Protein 2BV1 (pdb70)

B-factor: mean 41.62, std 5.56, range [25.62, 80.14]

InterPro domains:
  IPR016137 RGS domain [PF00615] (85-199)
  IPR016137 RGS domain [PR01301] (82-103)
  IPR016137 RGS domain [PR01301] (104-122)
  IPR016137 RGS domain [PR01301] (132-155)
  IPR016137 RGS domain [PR01301] (174-193)
  IPR016137 RGS domain [PS50132] (85-200)
  IPR016137 RGS domain [SM00315] (85-200)
  IPR024066 RGS, subdomain 1/3 [G3DSA:1.10.196.10] (62-108)
  IPR024066 RGS, subdomain 1/3 [G3DSA:1.10.196.10] (181-201)
  IPR036305 RGS domain superfamily [SSF48097] (72-202)
  IPR044926 RGS, subdomain 2 [G3DSA:1.10.167.10] (109-180)

Nearest PDB structures (foldseek):
  2bv1-assembly2_B  TM=1.008E+00  e=2.238E-18  Homo sapiens
  6n9g-assembly2_B  TM=9.720E-01  e=4.717E-10  Bos taurus
  6n9g-assembly1_A  TM=9.691E-01  e=5.757E-10  Bos taurus
  1fqi-assembly1_A  TM=9.521E-01  e=4.958E-10  Bos taurus
  2pbi-assembly2_C  TM=9.590E-01  e=1.342E-09  Mus musculus

Structure (mmCIF, N/CA/C/O backbone):
data_2BV1
#
_entry.id   2BV1
#
_cell.length_a   40.738
_cell.length_b   43.202
_cell.length_c   58.651
_cell.angle_alpha   78.43
_cell.angle_beta   85.30
_cell.angle_gamma   69.74
#
_symmetry.space_group_name_H-M   'P 1'
#
loop_
_entity.id
_entity.type
_entity.pdbx_description
1 polymer 'REGULATOR OF G-PROTEIN SIGNALLING 1'
2 water water
#
loop_
_atom_site.group_PDB
_atom_site.id
_atom_site.type_symbol
_atom_site.label_atom_id
_atom_site.label_alt_id
_atom_site.label_comp_id
_atom_site.label_asym_id
_atom_site.label_entity_id
_atom_site.label_seq_id
_atom_site.pdbx_PDB_ins_code
_atom_site.Cartn_x
_atom_site.Cartn_y
_atom_site.Cartn_z
_atom_site.occupancy
_atom_site.B_iso_or_equiv
_atom_site.auth_seq_id
_atom_site.auth_comp_id
_atom_site.auth_asym_id
_atom_site.auth_atom_id
_atom_site.pdbx_PDB_model_num
ATOM 1 N N . LYS A 1 11 ? -17.619 33.780 -7.549 1.00 47.92 58 LYS A N 1
ATOM 2 C CA . LYS A 1 11 ? -17.938 32.442 -8.154 1.00 47.32 58 LYS A CA 1
ATOM 3 C C . LYS A 1 11 ? -17.620 31.311 -7.179 1.00 46.38 58 LYS A C 1
ATOM 4 O O . LYS A 1 11 ? -16.445 31.045 -6.884 1.00 46.26 58 LYS A O 1
ATOM 6 N N . ASP A 1 12 ? -18.671 30.668 -6.667 1.00 44.67 59 ASP A N 1
ATOM 7 C CA . ASP A 1 12 ? -18.527 29.467 -5.857 1.00 43.79 59 ASP A CA 1
ATOM 8 C C . ASP A 1 12 ? -18.125 28.304 -6.767 1.00 41.09 59 ASP A C 1
ATOM 9 O O . ASP A 1 12 ? -18.557 28.238 -7.908 1.00 41.91 59 ASP A O 1
ATOM 14 N N . VAL A 1 13 ? -17.239 27.449 -6.284 1.00 37.87 60 VAL A N 1
ATOM 15 C CA . VAL A 1 13 ? -16.781 26.295 -7.053 1.00 36.36 60 VAL A CA 1
ATOM 16 C C . VAL A 1 13 ? -17.174 24.980 -6.365 1.00 36.25 60 VAL A C 1
ATOM 17 O O . VAL A 1 13 ? -17.162 23.927 -7.000 1.00 36.90 60 VAL A O 1
ATOM 21 N N . LEU A 1 14 ? -17.481 25.040 -5.060 1.00 36.00 61 LEU A N 1
ATOM 22 C CA . LEU A 1 14 ? -17.961 23.893 -4.286 1.00 35.91 61 LEU A CA 1
ATOM 23 C C . LEU A 1 14 ? -18.767 24.414 -3.106 1.00 35.61 61 LEU A C 1
ATOM 24 O O . LEU A 1 14 ? -18.514 25.500 -2.603 1.00 37.02 61 LEU A O 1
ATOM 29 N N . SER A 1 15 ? -19.779 23.668 -2.704 1.00 36.28 62 SER A N 1
ATOM 30 C CA . SER A 1 15 ? -20.581 23.992 -1.484 1.00 36.11 62 SER A CA 1
ATOM 31 C C . SER A 1 15 ? -20.814 22.767 -0.637 1.00 36.14 62 SER A C 1
ATOM 32 O O . SER A 1 15 ? -20.789 21.621 -1.145 1.00 35.92 62 SER A O 1
ATOM 35 N N . ALA A 1 16 ? -21.089 23.011 0.646 1.00 35.92 63 ALA A N 1
ATOM 36 C CA . ALA A 1 16 ? -21.420 21.943 1.579 1.00 36.03 63 ALA A CA 1
ATOM 37 C C . ALA A 1 16 ? -22.676 21.207 1.059 1.00 35.94 63 ALA A C 1
ATOM 38 O O . ALA A 1 16 ? -22.758 19.975 1.111 1.00 35.40 63 ALA A O 1
ATOM 40 N N . ALA A 1 17 ? -23.627 21.978 0.525 1.00 35.65 64 ALA A N 1
ATOM 41 C CA . ALA A 1 17 ? -24.871 21.424 -0.028 1.00 35.94 64 ALA A CA 1
ATOM 42 C C . ALA A 1 17 ? -24.540 20.418 -1.100 1.00 36.88 64 ALA A C 1
ATOM 43 O O . ALA A 1 17 ? -25.056 19.303 -1.085 1.00 34.47 64 ALA A O 1
ATOM 45 N N . GLU A 1 18 ? -23.633 20.784 -2.015 1.00 37.28 65 GLU A N 1
ATOM 46 C CA . GLU A 1 18 ? -23.284 19.891 -3.117 1.00 37.16 65 GLU A CA 1
ATOM 47 C C . GLU A 1 18 ? -22.654 18.611 -2.629 1.00 36.90 65 GLU A C 1
ATOM 48 O O . GLU A 1 18 ? -23.012 17.533 -3.083 1.00 35.94 65 GLU A O 1
ATOM 54 N N . VAL A 1 19 ? -21.695 18.741 -1.721 1.00 36.18 66 VAL A N 1
ATOM 55 C CA . VAL A 1 19 ? -21.009 17.616 -1.155 1.00 37.00 66 VAL A CA 1
ATOM 56 C C . VAL A 1 19 ? -22.015 16.732 -0.358 1.00 37.53 66 VAL A C 1
ATOM 57 O O . VAL A 1 19 ? -21.892 15.523 -0.392 1.00 36.63 66 VAL A O 1
ATOM 61 N N . MET A 1 20 ? -22.993 17.332 0.352 1.00 38.09 67 MET A N 1
ATOM 62 C CA . MET A 1 20 ? -24.116 16.554 0.959 1.00 38.75 67 MET A CA 1
ATOM 63 C C . MET A 1 20 ? -24.888 15.713 -0.080 1.00 37.17 67 MET A C 1
ATOM 64 O O . MET A 1 20 ? -25.219 14.565 0.171 1.00 36.88 67 MET A O 1
ATOM 69 N N . GLN A 1 21 ? -25.218 16.302 -1.226 1.00 37.12 68 GLN A N 1
ATOM 70 C CA . GLN A 1 21 ? -25.904 15.618 -2.314 1.00 37.73 68 GLN A CA 1
ATOM 71 C C . GLN A 1 21 ? -25.255 14.326 -2.845 1.00 37.55 68 GLN A C 1
ATOM 72 O O . GLN A 1 21 ? -25.953 13.416 -3.320 1.00 36.21 68 GLN A O 1
ATOM 78 N N . TRP A 1 22 ? -23.935 14.257 -2.756 1.00 36.71 69 TRP A N 1
ATOM 79 C CA . TRP A 1 22 ? -23.173 13.074 -3.147 1.00 36.97 69 TRP A CA 1
ATOM 80 C C . TRP A 1 22 ? -23.550 11.841 -2.306 1.00 37.69 69 TRP A C 1
ATOM 81 O O . TRP A 1 22 ? -23.338 10.715 -2.759 1.00 35.16 69 TRP A O 1
ATOM 92 N N . SER A 1 23 ? -24.022 12.082 -1.068 1.00 37.56 70 SER A N 1
ATOM 93 C CA . SER A 1 23 ? -24.567 11.006 -0.228 1.00 38.28 70 SER A CA 1
ATOM 94 C C . SER A 1 23 ? -25.951 10.544 -0.655 1.00 38.29 70 SER A C 1
ATOM 95 O O . SER A 1 23 ? -26.432 9.530 -0.172 1.00 39.47 70 SER A O 1
ATOM 98 N N . GLN A 1 24 ? -26.603 11.232 -1.588 1.00 39.05 71 GLN A N 1
ATOM 99 C CA . GLN A 1 24 ? -27.903 10.794 -2.057 1.00 39.74 71 GLN A CA 1
ATOM 100 C C . GLN A 1 24 ? -27.846 9.509 -2.934 1.00 39.77 71 GLN A C 1
ATOM 101 O O . GLN A 1 24 ? -28.679 8.622 -2.786 1.00 38.88 71 GLN A O 1
ATOM 107 N N . SER A 1 25 ? -26.875 9.432 -3.832 1.00 38.79 72 SER A N 1
ATOM 108 C CA . SER A 1 25 ? -26.702 8.283 -4.696 1.00 38.45 72 SER A CA 1
ATOM 109 C C . SER A 1 25 ? -25.347 8.360 -5.337 1.00 39.15 72 SER A C 1
ATOM 110 O O . SER A 1 25 ? -24.786 9.457 -5.478 1.00 37.09 72 SER A O 1
ATOM 113 N N . LEU A 1 26 ? -24.809 7.197 -5.689 1.00 38.00 73 LEU A N 1
ATOM 114 C CA . LEU A 1 26 ? -23.552 7.146 -6.364 1.00 39.08 73 LEU A CA 1
ATOM 115 C C . LEU A 1 26 ? -23.671 7.989 -7.665 1.00 39.82 73 LEU A C 1
ATOM 116 O O . LEU A 1 26 ? -22.727 8.694 -8.068 1.00 37.50 73 LEU A O 1
ATOM 121 N N . GLU A 1 27 ? -24.831 7.908 -8.299 1.00 39.81 74 GLU A N 1
ATOM 122 C CA . GLU A 1 27 ? -25.079 8.647 -9.518 1.00 42.66 74 GLU A CA 1
ATOM 123 C C . GLU A 1 27 ? -24.895 10.174 -9.334 1.00 42.32 74 GLU A C 1
ATOM 124 O O . GLU A 1 27 ? -24.340 10.787 -10.213 1.00 41.26 74 GLU A O 1
ATOM 130 N N . LYS A 1 28 ? -25.339 10.771 -8.220 1.00 42.85 75 LYS A N 1
ATOM 131 C CA . LYS A 1 28 ? -25.097 12.202 -7.970 1.00 42.54 75 LYS A CA 1
ATOM 132 C C . LYS A 1 28 ? -23.620 12.461 -7.699 1.00 42.62 75 LYS A C 1
ATOM 133 O O . LYS A 1 28 ? -23.056 13.438 -8.188 1.00 42.37 75 LYS A O 1
ATOM 139 N N . LEU A 1 29 ? -22.964 11.583 -6.959 1.00 41.63 76 LEU A N 1
ATOM 140 C CA . LEU A 1 29 ? -21.535 11.759 -6.744 1.00 42.27 76 LEU A CA 1
ATOM 141 C C . LEU A 1 29 ? -20.758 11.763 -8.101 1.00 42.48 76 LEU A C 1
ATOM 142 O O . LEU A 1 29 ? -19.891 12.636 -8.352 1.00 42.56 76 LEU A O 1
ATOM 147 N N . LEU A 1 30 ? -21.063 10.787 -8.960 1.00 41.60 77 LEU A N 1
ATOM 148 C CA . LEU A 1 30 ? -20.364 10.691 -10.245 1.00 43.22 77 LEU A CA 1
ATOM 149 C C . LEU A 1 30 ? -20.740 11.759 -11.278 1.00 43.41 77 LEU A C 1
ATOM 150 O O . LEU A 1 30 ? -20.020 11.910 -12.243 1.00 43.86 77 LEU A O 1
ATOM 155 N N . ALA A 1 31 ? -21.874 12.456 -11.106 1.00 43.70 78 ALA A N 1
ATOM 156 C CA . ALA A 1 31 ? -22.267 13.512 -12.011 1.00 44.39 78 ALA A CA 1
ATOM 157 C C . ALA A 1 31 ? -21.527 14.845 -11.755 1.00 44.86 78 ALA A C 1
ATOM 158 O O . ALA A 1 31 ? -21.632 15.756 -12.540 1.00 45.39 78 ALA A O 1
ATOM 160 N N . ASN A 1 32 ? -20.824 14.929 -10.629 1.00 45.13 79 ASN A N 1
ATOM 161 C CA . ASN A 1 32 ? -19.997 16.058 -10.230 1.00 44.04 79 ASN A CA 1
ATOM 162 C C . ASN A 1 32 ? -18.503 15.712 -10.447 1.00 42.58 79 ASN A C 1
ATOM 163 O O . ASN A 1 32 ? -17.981 14.739 -9.912 1.00 40.55 79 ASN A O 1
ATOM 168 N N . GLN A 1 33 ? -17.821 16.530 -11.245 1.00 41.02 80 GLN A N 1
ATOM 169 C CA . GLN A 1 33 ? -16.427 16.245 -11.597 1.00 39.98 80 GLN A CA 1
ATOM 170 C C . GLN A 1 33 ? -15.555 16.198 -10.338 1.00 38.66 80 GLN A C 1
ATOM 171 O O . GLN A 1 33 ? -14.694 15.313 -10.166 1.00 38.32 80 GLN A O 1
ATOM 182 N N . THR A 1 34 ? -15.790 17.128 -9.423 1.00 37.48 81 THR A N 1
ATOM 183 C CA . THR A 1 34 ? -15.028 17.117 -8.182 1.00 37.41 81 THR A CA 1
ATOM 184 C C . THR A 1 34 ? -15.354 15.925 -7.290 1.00 37.06 81 THR A C 1
ATOM 185 O O . THR A 1 34 ? -14.459 15.328 -6.688 1.00 35.96 81 THR A O 1
ATOM 189 N N . GLY A 1 35 ? -16.623 15.534 -7.257 1.00 37.91 82 GLY A N 1
ATOM 190 C CA . GLY A 1 35 ? -17.023 14.288 -6.552 1.00 38.46 82 GLY A CA 1
ATOM 191 C C . GLY A 1 35 ? -16.325 13.087 -7.117 1.00 37.48 82 GLY A C 1
ATOM 192 O O . GLY A 1 35 ? -15.771 12.277 -6.383 1.00 38.73 82 GLY A O 1
ATOM 193 N N . GLN A 1 36 ? -16.269 13.010 -8.441 1.00 37.62 83 GLN A N 1
ATOM 194 C CA . GLN A 1 36 ? -15.502 11.939 -9.078 1.00 37.51 83 GLN A CA 1
ATOM 195 C C . GLN A 1 36 ? -14.052 11.921 -8.636 1.00 36.40 83 GLN A C 1
ATOM 196 O O . GLN A 1 36 ? -13.524 10.871 -8.312 1.00 37.16 83 GLN A O 1
ATOM 202 N N . ASN A 1 37 ? -13.418 13.098 -8.650 1.00 35.65 84 ASN A N 1
ATOM 203 C CA . ASN A 1 37 ? -12.046 13.254 -8.278 1.00 35.67 84 ASN A CA 1
ATOM 204 C C . ASN A 1 37 ? -11.793 12.857 -6.810 1.00 35.89 84 ASN A C 1
ATOM 205 O O . ASN A 1 37 ? -10.771 12.263 -6.501 1.00 36.34 84 ASN A O 1
ATOM 210 N N . VAL A 1 38 ? -12.665 13.280 -5.902 1.00 35.55 85 VAL A N 1
ATOM 211 C CA . VAL A 1 38 ? -12.487 12.967 -4.467 1.00 35.36 85 VAL A CA 1
ATOM 212 C C . VAL A 1 38 ? -12.773 11.452 -4.194 1.00 34.42 85 VAL A C 1
ATOM 213 O O . VAL A 1 38 ? -12.035 10.768 -3.513 1.00 34.65 85 VAL A O 1
ATOM 217 N N . PHE A 1 39 ? -13.825 10.937 -4.791 1.00 35.84 86 PHE A N 1
ATOM 218 C CA . PHE A 1 39 ? -14.115 9.487 -4.695 1.00 36.59 86 PHE A CA 1
ATOM 219 C C . PHE A 1 39 ? -12.974 8.648 -5.292 1.00 36.53 86 PHE A C 1
ATOM 220 O O . PHE A 1 39 ? -12.461 7.717 -4.659 1.00 36.18 86 PHE A O 1
ATOM 228 N N . GLY A 1 40 ? -12.552 9.037 -6.493 1.00 38.12 87 GLY A N 1
ATOM 229 C CA . GLY A 1 40 ? -11.356 8.511 -7.096 1.00 37.34 87 GLY A CA 1
ATOM 230 C C . GLY A 1 40 ? -10.158 8.436 -6.186 1.00 38.55 87 GLY A C 1
ATOM 231 O O . GLY A 1 40 ? -9.456 7.414 -6.166 1.00 36.61 87 GLY A O 1
ATOM 232 N N . SER A 1 41 ? -9.871 9.548 -5.472 1.00 38.98 88 SER A N 1
ATOM 233 C CA . SER A 1 41 ? -8.736 9.593 -4.585 1.00 39.09 88 SER A CA 1
ATOM 234 C C . SER A 1 41 ? -8.883 8.570 -3.449 1.00 37.86 88 SER A C 1
ATOM 235 O O . SER A 1 41 ? -7.937 7.901 -3.080 1.00 36.90 88 SER A O 1
ATOM 238 N N . PHE A 1 42 ? -10.076 8.475 -2.890 1.00 37.60 89 PHE A N 1
ATOM 239 C CA . PHE A 1 42 ? -10.382 7.456 -1.834 1.00 38.20 89 PHE A CA 1
ATOM 240 C C . PHE A 1 42 ? -10.221 6.005 -2.337 1.00 37.23 89 PHE A C 1
ATOM 241 O O . PHE A 1 42 ? -9.624 5.186 -1.679 1.00 37.95 89 PHE A O 1
ATOM 249 N N . LEU A 1 43 ? -10.702 5.723 -3.541 1.00 38.08 90 LEU A N 1
ATOM 250 C CA . LEU A 1 43 ? -10.534 4.396 -4.154 1.00 38.33 90 LEU A CA 1
ATOM 251 C C . LEU A 1 43 ? -9.058 4.079 -4.365 1.00 38.95 90 LEU A C 1
ATOM 252 O O . LEU A 1 43 ? -8.595 2.967 -4.064 1.00 39.02 90 LEU A O 1
ATOM 257 N N . LYS A 1 44 ? -8.292 5.077 -4.830 1.00 40.85 91 LYS A N 1
ATOM 258 C CA . LYS A 1 44 ? -6.869 4.921 -5.018 1.00 41.75 91 LYS A CA 1
ATOM 259 C C . LYS A 1 44 ? -6.202 4.608 -3.677 1.00 41.29 91 LYS A C 1
ATOM 260 O O . LYS A 1 44 ? -5.438 3.662 -3.591 1.00 42.43 91 LYS A O 1
ATOM 266 N N . SER A 1 45 ? -6.531 5.336 -2.617 1.00 41.74 92 SER A N 1
ATOM 267 C CA . SER A 1 45 ? -6.005 4.977 -1.284 1.00 42.98 92 SER A CA 1
ATOM 268 C C . SER A 1 45 ? -6.367 3.555 -0.806 1.00 43.34 92 SER A C 1
ATOM 269 O O . SER A 1 45 ? -5.679 3.017 0.066 1.00 43.31 92 SER A O 1
ATOM 272 N N . GLU A 1 46 ? -7.417 2.982 -1.406 1.00 44.22 93 GLU A N 1
ATOM 273 C CA . GLU A 1 46 ? -8.009 1.665 -1.067 1.00 45.18 93 GLU A CA 1
ATOM 274 C C . GLU A 1 46 ? -7.705 0.543 -2.057 1.00 45.77 93 GLU A C 1
ATOM 275 O O . GLU A 1 46 ? -8.317 -0.536 -1.968 1.00 46.01 93 GLU A O 1
ATOM 281 N N . PHE A 1 47 ? -6.821 0.827 -3.021 1.00 45.78 94 PHE A N 1
ATOM 282 C CA . PHE A 1 47 ? -6.485 -0.035 -4.150 1.00 45.05 94 PHE A CA 1
ATOM 283 C C . PHE A 1 47 ? -7.689 -0.594 -4.926 1.00 45.02 94 PHE A C 1
ATOM 284 O O . PHE A 1 47 ? -7.681 -1.763 -5.315 1.00 45.10 94 PHE A O 1
ATOM 292 N N . SER A 1 48 ? -8.696 0.242 -5.179 1.00 44.11 95 SER A N 1
ATOM 293 C CA . SER A 1 48 ? -9.860 -0.155 -5.961 1.00 44.57 95 SER A CA 1
ATOM 294 C C . SER A 1 48 ? -10.237 0.853 -7.035 1.00 43.30 95 SER A C 1
ATOM 295 O O . SER A 1 48 ? -11.367 0.848 -7.535 1.00 42.52 95 SER A O 1
ATOM 298 N N . GLU A 1 49 ? -9.280 1.706 -7.411 1.00 42.23 96 GLU A N 1
ATOM 299 C CA . GLU A 1 49 ? -9.548 2.771 -8.365 1.00 41.49 96 GLU A CA 1
ATOM 300 C C . GLU A 1 49 ? -9.772 2.265 -9.785 1.00 40.61 96 GLU A C 1
ATOM 301 O O . GLU A 1 49 ? -10.351 2.989 -10.560 1.00 39.50 96 GLU A O 1
ATOM 307 N N . GLU A 1 50 ? -9.380 1.019 -10.093 1.00 40.55 97 GLU A N 1
ATOM 308 C CA . GLU A 1 50 ? -9.680 0.393 -11.392 1.00 40.72 97 GLU A CA 1
ATOM 309 C C . GLU A 1 50 ? -11.166 0.442 -11.674 1.00 39.19 97 GLU A C 1
ATOM 310 O O . GLU A 1 50 ? -11.577 0.495 -12.827 1.00 38.60 97 GLU A O 1
ATOM 316 N N . ASN A 1 51 ? -11.977 0.463 -10.619 1.00 38.08 98 ASN A N 1
ATOM 317 C CA . ASN A 1 51 ? -13.435 0.473 -10.793 1.00 38.56 98 ASN A CA 1
ATOM 318 C C . ASN A 1 51 ? -13.946 1.754 -11.399 1.00 37.72 98 ASN A C 1
ATOM 319 O O . ASN A 1 51 ? -14.755 1.733 -12.335 1.00 36.65 98 ASN A O 1
ATOM 324 N N . ILE A 1 52 ? -13.521 2.894 -10.849 1.00 39.49 99 ILE A N 1
ATOM 325 C CA . ILE A 1 52 ? -14.022 4.178 -11.343 1.00 38.77 99 ILE A CA 1
ATOM 326 C C . ILE A 1 52 ? -13.354 4.527 -12.669 1.00 38.54 99 ILE A C 1
ATOM 327 O O . ILE A 1 52 ? -13.958 5.107 -13.561 1.00 38.92 99 ILE A O 1
ATOM 332 N N . GLU A 1 53 ? -12.102 4.153 -12.797 1.00 38.03 100 GLU A N 1
ATOM 333 C CA . GLU A 1 53 ? -11.382 4.374 -14.035 1.00 38.61 100 GLU A CA 1
ATOM 334 C C . GLU A 1 53 ? -11.967 3.599 -15.183 1.00 37.64 100 GLU A C 1
ATOM 335 O O . GLU A 1 53 ? -12.178 4.142 -16.269 1.00 36.07 100 GLU A O 1
ATOM 341 N N . PHE A 1 54 ? -12.311 2.331 -14.923 1.00 36.24 101 PHE A N 1
ATOM 342 C CA . PHE A 1 54 ? -13.048 1.553 -15.897 1.00 35.99 101 PHE A CA 1
ATOM 343 C C . PHE A 1 54 ? -14.351 2.193 -16.243 1.00 36.12 101 PHE A C 1
ATOM 344 O O . PHE A 1 54 ? -14.672 2.347 -17.425 1.00 35.52 101 PHE A O 1
ATOM 352 N N . TRP A 1 55 ? -15.108 2.583 -15.217 1.00 37.04 102 TRP A N 1
ATOM 353 C CA . TRP A 1 55 ? -16.407 3.206 -15.433 1.00 37.83 102 TRP A CA 1
ATOM 354 C C . TRP A 1 55 ? -16.303 4.484 -16.304 1.00 37.76 102 TRP A C 1
ATOM 355 O O . TRP A 1 55 ? -17.024 4.640 -17.261 1.00 37.66 102 TRP A O 1
ATOM 366 N N . LEU A 1 56 ? -15.378 5.382 -15.963 1.00 38.26 103 LEU A N 1
ATOM 367 C CA . LEU A 1 56 ? -15.116 6.583 -16.767 1.00 38.28 103 LEU A CA 1
ATOM 368 C C . LEU A 1 56 ? -14.623 6.264 -18.186 1.00 37.68 103 LEU A C 1
ATOM 369 O O . LEU A 1 56 ? -14.952 6.977 -19.133 1.00 38.81 103 LEU A O 1
ATOM 374 N N . ALA A 1 57 ? -13.817 5.213 -18.354 1.00 37.61 104 ALA A N 1
ATOM 375 C CA . ALA A 1 57 ? -13.391 4.803 -19.706 1.00 37.09 104 ALA A CA 1
ATOM 376 C C . ALA A 1 57 ? -14.590 4.356 -20.546 1.00 36.89 104 ALA A C 1
ATOM 377 O O . ALA A 1 57 ? -14.669 4.593 -21.759 1.00 34.33 104 ALA A O 1
ATOM 379 N N . CYS A 1 58 ? -15.545 3.684 -19.896 1.00 36.76 105 CYS A N 1
ATOM 380 C CA . CYS A 1 58 ? -16.728 3.204 -20.609 1.00 37.54 105 CYS A CA 1
ATOM 381 C C . CYS A 1 58 ? -17.583 4.371 -21.079 1.00 37.11 105 CYS A C 1
ATOM 382 O O . CYS A 1 58 ? -18.126 4.330 -22.168 1.00 36.70 105 CYS A O 1
ATOM 385 N N . GLU A 1 59 ? -17.687 5.406 -20.248 1.00 38.16 106 GLU A N 1
ATOM 386 C CA . GLU A 1 59 ? -18.437 6.627 -20.578 1.00 39.46 106 GLU A CA 1
ATOM 387 C C . GLU A 1 59 ? -17.787 7.284 -21.791 1.00 40.00 106 GLU A C 1
ATOM 388 O O . GLU A 1 59 ? -18.451 7.654 -22.741 1.00 40.46 106 GLU A O 1
ATOM 394 N N . ASP A 1 60 ? -16.468 7.318 -21.767 1.00 40.17 107 ASP A N 1
ATOM 395 C CA . ASP A 1 60 ? -15.694 7.902 -22.842 1.00 41.03 107 ASP A CA 1
ATOM 396 C C . ASP A 1 60 ? -15.732 7.030 -24.121 1.00 40.32 107 ASP A C 1
ATOM 397 O O . ASP A 1 60 ? -15.777 7.558 -25.253 1.00 38.74 107 ASP A O 1
ATOM 402 N N . TYR A 1 61 ? -15.836 5.710 -23.953 1.00 39.57 108 TYR A N 1
ATOM 403 C CA . TYR A 1 61 ? -15.999 4.808 -25.104 1.00 39.47 108 TYR A CA 1
ATOM 404 C C . TYR A 1 61 ? -17.310 5.073 -25.861 1.00 40.86 108 TYR A C 1
ATOM 405 O O . TYR A 1 61 ? -17.359 5.038 -27.106 1.00 39.95 108 TYR A O 1
ATOM 414 N N . LYS A 1 62 ? -18.355 5.374 -25.098 1.00 42.54 109 LYS A N 1
ATOM 415 C CA . LYS A 1 62 ? -19.715 5.544 -25.621 1.00 43.91 109 LYS A CA 1
ATOM 416 C C . LYS A 1 62 ? -19.901 6.789 -26.448 1.00 43.63 109 LYS A C 1
ATOM 417 O O . LYS A 1 62 ? -20.823 6.850 -27.253 1.00 45.05 109 LYS A O 1
ATOM 423 N N . LYS A 1 63 ? -19.051 7.790 -26.240 1.00 43.99 110 LYS A N 1
ATOM 424 C CA . LYS A 1 63 ? -19.074 8.994 -27.051 1.00 43.50 110 LYS A CA 1
ATOM 425 C C . LYS A 1 63 ? -17.938 8.965 -28.106 1.00 43.29 110 LYS A C 1
ATOM 426 O O . LYS A 1 63 ? -17.568 10.000 -28.629 1.00 43.35 110 LYS A O 1
ATOM 432 N N . THR A 1 64 ? -17.370 7.792 -28.400 1.00 42.56 111 THR A N 1
ATOM 433 C CA . THR A 1 64 ? -16.236 7.698 -29.336 1.00 41.53 111 THR A CA 1
ATOM 434 C C . THR A 1 64 ? -16.782 7.428 -30.730 1.00 41.10 111 THR A C 1
ATOM 435 O O . THR A 1 64 ? -17.780 6.691 -30.897 1.00 40.75 111 THR A O 1
ATOM 439 N N . GLU A 1 65 ? -16.104 8.011 -31.729 1.00 40.30 112 GLU A N 1
ATOM 440 C CA . GLU A 1 65 ? -16.513 7.903 -33.121 1.00 40.02 112 GLU A CA 1
ATOM 441 C C . GLU A 1 65 ? -16.389 6.466 -33.561 1.00 39.69 112 GLU A C 1
ATOM 442 O O . GLU A 1 65 ? -15.460 5.770 -33.169 1.00 39.90 112 GLU A O 1
ATOM 448 N N . SER A 1 66 ? -17.338 6.048 -34.385 1.00 39.60 113 SER A N 1
ATOM 449 C CA . SER A 1 66 ? -17.497 4.665 -34.819 1.00 40.07 113 SER A CA 1
ATOM 450 C C . SER A 1 66 ? -16.201 3.971 -35.297 1.00 40.22 113 SER A C 1
ATOM 451 O O . SER A 1 66 ? -15.911 2.852 -34.881 1.00 40.45 113 SER A O 1
ATOM 454 N N . ASP A 1 67 ? -15.453 4.635 -36.184 1.00 39.75 114 ASP A N 1
ATOM 455 C CA . ASP A 1 67 ? -14.145 4.154 -36.671 1.00 39.48 114 ASP A CA 1
ATOM 456 C C . ASP A 1 67 ? -13.102 3.813 -35.586 1.00 38.86 114 ASP A C 1
ATOM 457 O O . ASP A 1 67 ? -12.208 3.008 -35.837 1.00 38.66 114 ASP A O 1
ATOM 462 N N . LEU A 1 68 ? -13.172 4.440 -34.413 1.00 38.42 115 LEU A N 1
ATOM 463 C CA . LEU A 1 68 ? -12.159 4.203 -33.381 1.00 38.23 115 LEU A CA 1
ATOM 464 C C . LEU A 1 68 ? -12.621 3.275 -32.256 1.00 38.66 115 LEU A C 1
ATOM 465 O O . LEU A 1 68 ? -11.913 3.100 -31.261 1.00 37.75 115 LEU A O 1
ATOM 470 N N . LEU A 1 69 ? -13.804 2.683 -32.422 1.00 39.19 116 LEU A N 1
ATOM 471 C CA . LEU A 1 69 ? -14.328 1.760 -31.414 1.00 39.77 116 LEU A CA 1
ATOM 472 C C . LEU A 1 69 ? -13.496 0.468 -31.360 1.00 39.66 116 LEU A C 1
ATOM 473 O O . LEU A 1 69 ? -13.130 0.031 -30.273 1.00 40.35 116 LEU A O 1
ATOM 478 N N . PRO A 1 70 ? -13.146 -0.124 -32.518 1.00 39.86 117 PRO A N 1
ATOM 479 C CA . PRO A 1 70 ? -12.313 -1.328 -32.361 1.00 39.64 117 PRO A CA 1
ATOM 480 C C . PRO A 1 70 ? -11.055 -1.087 -31.492 1.00 39.70 117 PRO A C 1
ATOM 481 O O . PRO A 1 70 ? -10.803 -1.853 -30.541 1.00 38.13 117 PRO A O 1
ATOM 485 N N . CYS A 1 71 ? -10.323 -0.001 -31.772 1.00 39.06 118 CYS A N 1
ATOM 486 C CA . CYS A 1 71 ? -9.122 0.373 -30.993 1.00 39.00 118 CYS A CA 1
ATOM 487 C C . CYS A 1 71 ? -9.358 0.711 -29.521 1.00 38.75 118 CYS A C 1
ATOM 488 O O . CYS A 1 71 ? -8.616 0.250 -28.655 1.00 38.46 118 CYS A O 1
ATOM 491 N N . LYS A 1 72 ? -10.331 1.576 -29.253 1.00 39.20 119 LYS A N 1
ATOM 492 C CA . LYS A 1 72 ? -10.735 1.910 -27.886 1.00 38.99 119 LYS A CA 1
ATOM 493 C C . LYS A 1 72 ? -11.198 0.679 -27.099 1.00 38.49 119 LYS A C 1
ATOM 494 O O . LYS A 1 72 ? -10.842 0.512 -25.934 1.00 38.99 119 LYS A O 1
ATOM 499 N N . ALA A 1 73 ? -12.023 -0.153 -27.708 1.00 37.75 120 ALA A N 1
ATOM 500 C CA . ALA A 1 73 ? -12.479 -1.371 -27.035 1.00 37.24 120 ALA A CA 1
ATOM 501 C C . ALA A 1 73 ? -11.278 -2.259 -26.677 1.00 36.88 120 ALA A C 1
ATOM 502 O O . ALA A 1 73 ? -11.169 -2.737 -25.544 1.00 35.93 120 ALA A O 1
ATOM 504 N N . GLU A 1 74 ? -10.364 -2.470 -27.638 1.00 36.56 121 GLU A N 1
ATOM 505 C CA . GLU A 1 74 ? -9.150 -3.243 -27.372 1.00 36.79 121 GLU A CA 1
ATOM 506 C C . GLU A 1 74 ? -8.323 -2.640 -26.254 1.00 36.82 121 GLU A C 1
ATOM 507 O O . GLU A 1 74 ? -7.778 -3.389 -25.452 1.00 37.98 121 GLU A O 1
ATOM 509 N N . GLU A 1 75 ? -8.197 -1.310 -26.200 1.00 37.74 122 GLU A N 1
ATOM 510 C CA . GLU A 1 75 ? -7.436 -0.645 -25.129 1.00 38.79 122 GLU A CA 1
ATOM 511 C C . GLU A 1 75 ? -8.082 -0.851 -23.738 1.00 37.40 122 GLU A C 1
ATOM 512 O O . GLU A 1 75 ? -7.408 -1.076 -22.750 1.00 35.99 122 GLU A O 1
ATOM 518 N N . ILE A 1 76 ? -9.387 -0.682 -23.679 1.00 37.55 123 ILE A N 1
ATOM 519 C CA . ILE A 1 76 ? -10.110 -0.814 -22.426 1.00 37.68 123 ILE A CA 1
ATOM 520 C C . ILE A 1 76 ? -10.033 -2.265 -21.942 1.00 37.55 123 ILE A C 1
ATOM 521 O O . ILE A 1 76 ? -9.813 -2.530 -20.756 1.00 36.54 123 ILE A O 1
ATOM 526 N N . TYR A 1 77 ? -10.198 -3.188 -22.881 1.00 37.88 124 TYR A N 1
ATOM 527 C CA . TYR A 1 77 ? -10.097 -4.611 -22.592 1.00 39.04 124 TYR A CA 1
ATOM 528 C C . TYR A 1 77 ? -8.724 -5.023 -22.019 1.00 38.54 124 TYR A C 1
ATOM 529 O O . TYR A 1 77 ? -8.642 -5.693 -20.983 1.00 38.00 124 TYR A O 1
ATOM 538 N N . LYS A 1 78 ? -7.640 -4.569 -22.639 1.00 37.98 125 LYS A N 1
ATOM 539 C CA . LYS A 1 78 ? -6.311 -4.922 -22.137 1.00 37.79 125 LYS A CA 1
ATOM 540 C C . LYS A 1 78 ? -6.016 -4.245 -20.792 1.00 37.40 125 LYS A C 1
ATOM 541 O O . LYS A 1 78 ? -5.400 -4.832 -19.915 1.00 37.32 125 LYS A O 1
ATOM 543 N N . ALA A 1 79 ? -6.469 -3.013 -20.627 1.00 37.44 126 ALA A N 1
ATOM 544 C CA . ALA A 1 79 ? -6.140 -2.248 -19.442 1.00 39.02 126 ALA A CA 1
ATOM 545 C C . ALA A 1 79 ? -6.914 -2.708 -18.187 1.00 38.68 126 ALA A C 1
ATOM 546 O O . ALA A 1 79 ? -6.417 -2.565 -17.104 1.00 38.16 126 ALA A O 1
ATOM 548 N N . PHE A 1 80 ? -8.084 -3.298 -18.356 1.00 39.26 127 PHE A N 1
ATOM 549 C CA . PHE A 1 80 ? -9.046 -3.488 -17.226 1.00 40.23 127 PHE A CA 1
ATOM 550 C C . PHE A 1 80 ? -9.683 -4.882 -17.155 1.00 40.71 127 PHE A C 1
ATOM 551 O O . PHE A 1 80 ? -9.858 -5.428 -16.093 1.00 41.46 127 PHE A O 1
ATOM 559 N N . VAL A 1 81 ? -10.029 -5.440 -18.296 1.00 41.88 128 VAL A N 1
ATOM 560 C CA . VAL A 1 81 ? -10.915 -6.597 -18.357 1.00 42.82 128 VAL A CA 1
ATOM 561 C C . VAL A 1 81 ? -10.132 -7.862 -18.524 1.00 44.57 128 VAL A C 1
ATOM 562 O O . VAL A 1 81 ? -10.461 -8.887 -17.920 1.00 45.17 128 VAL A O 1
ATOM 566 N N . HIS A 1 82 ? -9.100 -7.789 -19.357 1.00 46.58 129 HIS A N 1
ATOM 567 C CA . HIS A 1 82 ? -8.312 -8.950 -19.698 1.00 48.09 129 HIS A CA 1
ATOM 568 C C . HIS A 1 82 ? -7.619 -9.476 -18.446 1.00 50.15 129 HIS A C 1
ATOM 569 O O . HIS A 1 82 ? -7.177 -8.712 -17.568 1.00 50.04 129 HIS A O 1
ATOM 576 N N . SER A 1 83 ? -7.546 -10.806 -18.409 1.00 52.49 130 SER A N 1
ATOM 577 C CA . SER A 1 83 ? -6.908 -11.598 -17.367 1.00 54.30 130 SER A CA 1
ATOM 578 C C . SER A 1 83 ? -5.547 -11.053 -16.914 1.00 54.89 130 SER A C 1
ATOM 579 O O . SER A 1 83 ? -5.186 -11.139 -15.746 1.00 55.46 130 SER A O 1
ATOM 582 N N . ASP A 1 84 ? -4.813 -10.463 -17.846 1.00 55.63 131 ASP A N 1
ATOM 583 C CA . ASP A 1 84 ? -3.470 -9.978 -17.602 1.00 55.70 131 ASP A CA 1
ATOM 584 C C . ASP A 1 84 ? -3.428 -8.464 -17.483 1.00 56.01 131 ASP A C 1
ATOM 585 O O . ASP A 1 84 ? -2.378 -7.860 -17.734 1.00 56.61 131 ASP A O 1
ATOM 587 N N . ALA A 1 85 ? -4.564 -7.850 -17.114 1.00 55.80 132 ALA A N 1
ATOM 588 C CA . ALA A 1 85 ? -4.634 -6.409 -16.849 1.00 54.88 132 ALA A CA 1
ATOM 589 C C . ALA A 1 85 ? -3.866 -6.076 -15.589 1.00 54.61 132 ALA A C 1
ATOM 590 O O . ALA A 1 85 ? -3.875 -6.841 -14.633 1.00 54.43 132 ALA A O 1
ATOM 592 N N . ALA A 1 86 ? -3.211 -4.921 -15.571 1.00 54.56 133 ALA A N 1
ATOM 593 C CA . ALA A 1 86 ? -2.651 -4.380 -14.327 1.00 54.22 133 ALA A CA 1
ATOM 594 C C . ALA A 1 86 ? -3.797 -4.077 -13.380 1.00 53.79 133 ALA A C 1
ATOM 595 O O . ALA A 1 86 ? -3.710 -4.274 -12.164 1.00 54.57 133 ALA A O 1
ATOM 597 N N . LYS A 1 87 ? -4.894 -3.641 -13.988 1.00 53.01 134 LYS A N 1
ATOM 598 C CA . LYS A 1 87 ? -6.038 -3.079 -13.302 1.00 51.45 134 LYS A CA 1
ATOM 599 C C . LYS A 1 87 ? -7.261 -4.014 -13.230 1.00 50.31 134 LYS A C 1
ATOM 600 O O . LYS A 1 87 ? -8.360 -3.513 -13.191 1.00 50.94 134 LYS A O 1
ATOM 603 N N . GLN A 1 88 ? -7.095 -5.344 -13.142 1.00 49.55 135 GLN A N 1
ATOM 604 C CA . GLN A 1 88 ? -8.208 -6.250 -13.537 1.00 48.77 135 GLN A CA 1
ATOM 605 C C . GLN A 1 88 ? -9.467 -6.094 -12.688 1.00 46.78 135 GLN A C 1
ATOM 606 O O . GLN A 1 88 ? -9.470 -6.347 -11.475 1.00 47.62 135 GLN A O 1
ATOM 612 N N . ILE A 1 89 ? -10.541 -5.702 -13.353 1.00 44.26 136 ILE A N 1
ATOM 613 C CA . ILE A 1 89 ? -11.786 -5.417 -12.687 1.00 42.11 136 ILE A CA 1
ATOM 614 C C . ILE A 1 89 ? -12.447 -6.738 -12.269 1.00 42.14 136 ILE A C 1
ATOM 615 O O . ILE A 1 89 ? -12.252 -7.785 -12.916 1.00 39.57 136 ILE A O 1
ATOM 620 N N . ASN A 1 90 ? -13.200 -6.659 -11.166 1.00 42.13 137 ASN A N 1
ATOM 621 C CA . ASN A 1 90 ? -13.838 -7.823 -10.546 1.00 42.39 137 ASN A CA 1
ATOM 622 C C . ASN A 1 90 ? -15.227 -8.061 -11.124 1.00 41.27 137 ASN A C 1
ATOM 623 O O . ASN A 1 90 ? -16.238 -7.860 -10.447 1.00 43.07 137 ASN A O 1
ATOM 628 N N . ILE A 1 91 ? -15.291 -8.452 -12.380 1.00 39.72 138 ILE A N 1
ATOM 629 C CA . ILE A 1 91 ? -16.546 -8.931 -12.965 1.00 37.71 138 ILE A CA 1
ATOM 630 C C . ILE A 1 91 ? -16.445 -10.422 -12.903 1.00 36.52 138 ILE A C 1
ATOM 631 O O . ILE A 1 91 ? -15.353 -10.957 -12.710 1.00 34.32 138 ILE A O 1
ATOM 636 N N . ASP A 1 92 ? -17.596 -11.081 -13.006 1.00 35.65 139 ASP A N 1
ATOM 637 C CA . ASP A 1 92 ? -17.651 -12.521 -12.993 1.00 35.06 139 ASP A CA 1
ATOM 638 C C . ASP A 1 92 ? -17.167 -13.041 -14.352 1.00 35.47 139 ASP A C 1
ATOM 639 O O . ASP A 1 92 ? -17.200 -12.341 -15.376 1.00 35.51 139 ASP A O 1
ATOM 644 N N . PHE A 1 93 ? -16.756 -14.291 -14.328 1.00 35.51 140 PHE A N 1
ATOM 645 C CA . PHE A 1 93 ? -16.288 -15.037 -15.471 1.00 36.65 140 PHE A CA 1
ATOM 646 C C . PHE A 1 93 ? -17.160 -14.973 -16.733 1.00 36.48 140 PHE A C 1
ATOM 647 O O . PHE A 1 93 ? -16.612 -14.840 -17.831 1.00 34.23 140 PHE A O 1
ATOM 655 N N . ARG A 1 94 ? -18.487 -15.072 -16.574 1.00 36.19 141 ARG A N 1
ATOM 656 C CA . ARG A 1 94 ? -19.404 -15.112 -17.731 1.00 36.93 141 ARG A CA 1
ATOM 657 C C . ARG A 1 94 ? -19.516 -13.741 -18.370 1.00 36.39 141 ARG A C 1
ATOM 658 O O . ARG A 1 94 ? -19.537 -13.630 -19.590 1.00 36.26 141 ARG A O 1
ATOM 666 N N . THR A 1 95 ? -19.574 -12.705 -17.557 1.00 36.72 142 THR A N 1
ATOM 667 C CA . THR A 1 95 ? -19.560 -11.338 -18.075 1.00 37.16 142 THR A CA 1
ATOM 668 C C . THR A 1 95 ? -18.238 -11.016 -18.813 1.00 37.60 142 THR A C 1
ATOM 669 O O . THR A 1 95 ? -18.239 -10.421 -19.912 1.00 35.53 142 THR A O 1
ATOM 673 N N . ARG A 1 96 ? -17.132 -11.480 -18.228 1.00 38.18 143 ARG A N 1
ATOM 674 C CA . ARG A 1 96 ? -15.815 -11.350 -18.855 1.00 39.11 143 ARG A CA 1
ATOM 675 C C . ARG A 1 96 ? -15.763 -12.043 -20.212 1.00 39.13 143 ARG A C 1
ATOM 676 O O . ARG A 1 96 ? -15.387 -11.419 -21.196 1.00 38.37 143 ARG A O 1
ATOM 684 N N . GLU A 1 97 ? -16.168 -13.322 -20.268 1.00 39.30 144 GLU A N 1
ATOM 685 C CA . GLU A 1 97 ? -16.181 -14.081 -21.511 1.00 39.71 144 GLU A CA 1
ATOM 686 C C . GLU A 1 97 ? -17.064 -13.444 -22.592 1.00 39.51 144 GLU A C 1
ATOM 687 O O . GLU A 1 97 ? -16.658 -13.370 -23.778 1.00 38.92 144 GLU A O 1
ATOM 693 N N . SER A 1 98 ? -18.264 -13.004 -22.224 1.00 38.77 145 SER A N 1
ATOM 694 C CA . SER A 1 98 ? -19.112 -12.328 -23.218 1.00 39.79 145 SER A CA 1
ATOM 695 C C . SER A 1 98 ? -18.551 -10.963 -23.679 1.00 39.64 145 SER A C 1
ATOM 696 O O . SER A 1 98 ? -18.673 -10.622 -24.861 1.00 39.34 145 SER A O 1
ATOM 699 N N . THR A 1 99 ? -17.937 -10.208 -22.768 1.00 39.23 146 THR A N 1
ATOM 700 C CA . THR A 1 99 ? -17.297 -8.935 -23.128 1.00 39.30 146 THR A CA 1
ATOM 701 C C . THR A 1 99 ? -16.148 -9.189 -24.151 1.00 39.79 146 THR A C 1
ATOM 702 O O . THR A 1 99 ? -16.041 -8.494 -25.170 1.00 38.95 146 THR A O 1
ATOM 706 N N . ALA A 1 100 ? -15.323 -10.200 -23.865 1.00 40.02 147 ALA A N 1
ATOM 707 C CA . ALA A 1 100 ? -14.221 -10.581 -24.714 1.00 40.59 147 ALA A CA 1
ATOM 708 C C . ALA A 1 100 ? -14.693 -10.877 -26.147 1.00 41.91 147 ALA A C 1
ATOM 709 O O . ALA A 1 100 ? -14.025 -10.535 -27.115 1.00 41.02 147 ALA A O 1
ATOM 711 N N . LYS A 1 101 ? -15.845 -11.529 -26.261 1.00 42.66 148 LYS A N 1
ATOM 712 C CA . LYS A 1 101 ? -16.449 -11.824 -27.537 1.00 44.15 148 LYS A CA 1
ATOM 713 C C . LYS A 1 101 ? -16.927 -10.559 -28.251 1.00 45.28 148 LYS A C 1
ATOM 714 O O . LYS A 1 101 ? -16.825 -10.474 -29.479 1.00 45.87 148 LYS A O 1
ATOM 717 N N . LYS A 1 102 ? -17.468 -9.593 -27.505 1.00 46.14 149 LYS A N 1
ATOM 718 C CA . LYS A 1 102 ? -17.917 -8.329 -28.107 1.00 47.26 149 LYS A CA 1
ATOM 719 C C . LYS A 1 102 ? -16.741 -7.488 -28.663 1.00 47.85 149 LYS A C 1
ATOM 720 O O . LYS A 1 102 ? -16.935 -6.660 -29.559 1.00 47.77 149 LYS A O 1
ATOM 726 N N . ILE A 1 103 ? -15.531 -7.733 -28.147 1.00 48.27 150 ILE A N 1
ATOM 727 C CA . ILE A 1 103 ? -14.347 -6.918 -28.434 1.00 48.36 150 ILE A CA 1
ATOM 728 C C . ILE A 1 103 ? -13.944 -7.035 -29.895 1.00 48.85 150 ILE A C 1
ATOM 729 O O . ILE A 1 103 ? -13.422 -6.089 -30.472 1.00 48.56 150 ILE A O 1
ATOM 734 N N . LYS A 1 104 ? -14.181 -8.206 -30.474 1.00 49.25 151 LYS A N 1
ATOM 735 C CA . LYS A 1 104 ? -13.734 -8.509 -31.817 1.00 49.53 151 LYS A CA 1
ATOM 736 C C . LYS A 1 104 ? -14.569 -7.801 -32.896 1.00 49.48 151 LYS A C 1
ATOM 737 O O . LYS A 1 104 ? -14.128 -7.713 -34.036 1.00 50.13 151 LYS A O 1
ATOM 743 N N . ALA A 1 105 ? -15.785 -7.358 -32.561 1.00 48.84 152 ALA A N 1
ATOM 744 C CA . ALA A 1 105 ? -16.589 -6.518 -33.467 1.00 48.14 152 ALA A CA 1
ATOM 745 C C . ALA A 1 105 ? -17.491 -5.613 -32.653 1.00 47.28 152 ALA A C 1
ATOM 746 O O . ALA A 1 105 ? -18.697 -5.819 -32.596 1.00 47.72 152 ALA A O 1
ATOM 748 N N . PRO A 1 106 ? -16.901 -4.608 -31.993 1.00 45.89 153 PRO A N 1
ATOM 749 C CA . PRO A 1 106 ? -17.594 -3.851 -30.970 1.00 44.88 153 PRO A CA 1
ATOM 750 C C . PRO A 1 106 ? -18.590 -2.790 -31.463 1.00 43.92 153 PRO A C 1
ATOM 751 O O . PRO A 1 106 ? -18.388 -2.182 -32.511 1.00 43.59 153 PRO A O 1
ATOM 755 N N . THR A 1 107 ? -19.645 -2.593 -30.678 1.00 42.45 154 THR A N 1
ATOM 756 C CA . THR A 1 107 ? -20.616 -1.536 -30.880 1.00 41.73 154 THR A CA 1
ATOM 757 C C . THR A 1 107 ? -20.547 -0.630 -29.669 1.00 41.10 154 THR A C 1
ATOM 758 O O . THR A 1 107 ? -19.865 -0.959 -28.686 1.00 40.83 154 THR A O 1
ATOM 762 N N . PRO A 1 108 ? -21.265 0.511 -29.714 1.00 40.90 155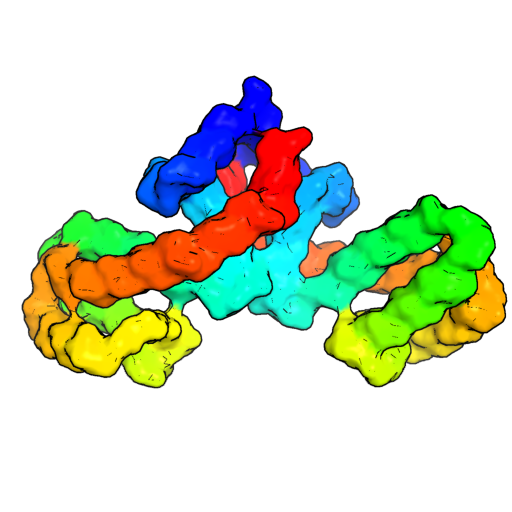 PRO A N 1
ATOM 763 C CA . PRO A 1 108 ? -21.297 1.409 -28.564 1.00 41.11 155 PRO A CA 1
ATOM 764 C C . PRO A 1 108 ? -21.788 0.794 -27.224 1.00 40.77 155 PRO A C 1
ATOM 765 O O . PRO A 1 108 ? -21.577 1.383 -26.195 1.00 39.87 155 PRO A O 1
ATOM 769 N N . THR A 1 109 ? -22.432 -0.369 -27.256 1.00 41.46 156 THR A N 1
ATOM 770 C CA . THR A 1 109 ? -22.962 -0.992 -26.041 1.00 41.82 156 THR A CA 1
ATOM 771 C C . THR A 1 109 ? -22.088 -2.141 -25.538 1.00 41.75 156 THR A C 1
ATOM 772 O O . THR A 1 109 ? -22.480 -2.879 -24.622 1.00 43.01 156 THR A O 1
ATOM 776 N N . CYS A 1 110 ? -20.922 -2.292 -26.141 1.00 40.97 157 CYS A N 1
ATOM 777 C CA . CYS A 1 110 ? -20.018 -3.388 -25.836 1.00 40.34 157 CYS A CA 1
ATOM 778 C C . CYS A 1 110 ? -19.793 -3.632 -24.308 1.00 39.31 157 CYS A C 1
ATOM 779 O O . CYS A 1 110 ? -19.814 -4.785 -23.848 1.00 38.23 157 CYS A O 1
ATOM 782 N N . PHE A 1 111 ? -19.528 -2.555 -23.564 1.00 38.37 158 PHE A N 1
ATOM 783 C CA . PHE A 1 111 ? -19.115 -2.639 -22.167 1.00 38.51 158 PHE A CA 1
ATOM 784 C C . PHE A 1 111 ? -20.245 -2.416 -21.150 1.00 38.40 158 PHE A C 1
ATOM 785 O O . PHE A 1 111 ? -19.960 -2.373 -19.934 1.00 37.44 158 PHE A O 1
ATOM 793 N N . ASP A 1 112 ? -21.483 -2.272 -21.641 1.00 38.94 159 ASP A N 1
ATOM 794 C CA . ASP A 1 112 ? -22.669 -2.012 -20.795 1.00 40.24 159 ASP A CA 1
ATOM 795 C C . ASP A 1 112 ? -22.861 -3.047 -19.677 1.00 39.66 159 ASP A C 1
ATOM 796 O O . ASP A 1 112 ? -23.195 -2.694 -18.554 1.00 40.07 159 ASP A O 1
ATOM 801 N N . GLU A 1 113 ? -22.636 -4.315 -19.977 1.00 40.36 160 GLU A N 1
ATOM 802 C CA . GLU A 1 113 ? -22.827 -5.370 -18.978 1.00 41.79 160 GLU A CA 1
ATOM 803 C C . GLU A 1 113 ? -21.753 -5.279 -17.894 1.00 39.03 160 GLU A C 1
ATOM 804 O O . GLU A 1 113 ? -22.040 -5.280 -16.691 1.00 37.36 160 GLU A O 1
ATOM 810 N N . ALA A 1 114 ? -20.501 -5.190 -18.325 1.00 38.72 161 ALA A N 1
ATOM 811 C CA . ALA A 1 114 ? -19.382 -5.080 -17.404 1.00 37.29 161 ALA A CA 1
ATOM 812 C C . ALA A 1 114 ? -19.458 -3.791 -16.603 1.00 37.59 161 ALA A C 1
ATOM 813 O O . ALA A 1 114 ? -19.159 -3.768 -15.397 1.00 38.39 161 ALA A O 1
ATOM 815 N N . GLN A 1 115 ? -19.951 -2.742 -17.234 1.00 37.74 162 GLN A N 1
ATOM 816 C CA . GLN A 1 115 ? -20.011 -1.423 -16.594 1.00 37.73 162 GLN A CA 1
ATOM 817 C C . GLN A 1 115 ? -21.065 -1.487 -15.458 1.00 37.15 162 GLN A C 1
ATOM 818 O O . GLN A 1 115 ? -20.876 -0.960 -14.383 1.00 35.52 162 GLN A O 1
ATOM 824 N N . LYS A 1 116 ? -22.184 -2.129 -15.759 1.00 38.24 163 LYS A N 1
ATOM 825 C CA . LYS A 1 116 ? -23.237 -2.294 -14.794 1.00 38.25 163 LYS A CA 1
ATOM 826 C C . LYS A 1 116 ? -22.776 -3.068 -13.574 1.00 37.63 163 LYS A C 1
ATOM 827 O O . LYS A 1 116 ? -23.035 -2.665 -12.474 1.00 38.58 163 LYS A O 1
ATOM 830 N N . VAL A 1 117 ? -22.081 -4.177 -13.765 1.00 37.62 164 VAL A N 1
ATOM 831 C CA . VAL A 1 117 ? -21.525 -4.932 -12.666 1.00 37.14 164 VAL A CA 1
ATOM 832 C C . VAL A 1 117 ? -20.645 -4.019 -11.799 1.00 36.92 164 VAL A C 1
ATOM 833 O O . VAL A 1 117 ? -20.752 -3.986 -10.547 1.00 36.06 164 VAL A O 1
ATOM 837 N N . ILE A 1 118 ? -19.731 -3.307 -12.439 1.00 37.15 165 ILE A N 1
ATOM 838 C CA . ILE A 1 118 ? -18.782 -2.474 -11.698 1.00 37.53 165 ILE A CA 1
ATOM 839 C C . ILE A 1 118 ? -19.509 -1.317 -11.008 1.00 37.22 165 ILE A C 1
ATOM 840 O O . ILE A 1 118 ? -19.184 -0.989 -9.904 1.00 38.45 165 ILE A O 1
ATOM 845 N N . TYR A 1 119 ? -20.499 -0.725 -11.638 1.00 37.87 166 TYR A N 1
ATOM 846 C CA . TYR A 1 119 ? -21.285 0.311 -10.969 1.00 37.83 166 TYR A CA 1
ATOM 847 C C . TYR A 1 119 ? -21.914 -0.215 -9.694 1.00 38.24 166 TYR A C 1
ATOM 848 O O . TYR A 1 119 ? -21.866 0.414 -8.649 1.00 37.18 166 TYR A O 1
ATOM 857 N N . THR A 1 120 ? -22.498 -1.418 -9.779 1.00 38.40 167 THR A N 1
ATOM 858 C CA . THR A 1 120 ? -23.078 -2.045 -8.595 1.00 37.50 167 THR A CA 1
ATOM 859 C C . THR A 1 120 ? -22.055 -2.321 -7.510 1.00 37.53 167 THR A C 1
ATOM 860 O O . THR A 1 120 ? -22.319 -2.090 -6.294 1.00 36.00 167 THR A O 1
ATOM 864 N N . LEU A 1 121 ? -20.890 -2.825 -7.908 1.00 37.27 168 LEU A N 1
ATOM 865 C CA . LEU A 1 121 ? -19.850 -3.100 -6.940 1.00 39.53 168 LEU A CA 1
ATOM 866 C C . LEU A 1 121 ? -19.471 -1.838 -6.139 1.00 39.28 168 LEU A C 1
ATOM 867 O O . LEU A 1 121 ? -19.237 -1.887 -4.904 1.00 39.05 168 LEU A O 1
ATOM 872 N N . MET A 1 122 ? -19.359 -0.738 -6.856 1.00 39.53 169 MET A N 1
ATOM 873 C CA . MET A 1 122 ? -19.113 0.577 -6.227 1.00 40.61 169 MET A CA 1
ATOM 874 C C . MET A 1 122 ? -20.327 0.994 -5.351 1.00 39.69 169 MET A C 1
ATOM 875 O O . MET A 1 122 ? -20.195 1.334 -4.208 1.00 40.38 169 MET A O 1
ATOM 880 N N . GLU A 1 123 ? -21.513 0.929 -5.906 1.00 41.39 170 GLU A N 1
ATOM 881 C CA . GLU A 1 123 ? -22.717 1.373 -5.187 1.00 42.43 170 GLU A CA 1
ATOM 882 C C . GLU A 1 123 ? -22.891 0.683 -3.858 1.00 41.52 170 GLU A C 1
ATOM 883 O O . GLU A 1 123 ? -23.241 1.317 -2.895 1.00 41.57 170 GLU A O 1
ATOM 889 N N . LYS A 1 124 ? -22.586 -0.605 -3.807 1.00 42.00 171 LYS A N 1
ATOM 890 C CA . LYS A 1 124 ? -22.883 -1.431 -2.675 1.00 42.31 171 LYS A CA 1
ATOM 891 C C . LYS A 1 124 ? -21.721 -1.605 -1.721 1.00 41.70 171 LYS A C 1
ATOM 892 O O . LYS A 1 124 ? -21.926 -1.894 -0.579 1.00 40.69 171 LYS A O 1
ATOM 898 N N . ASP A 1 125 ? -20.505 -1.346 -2.152 1.00 41.08 172 ASP A N 1
ATOM 899 C CA . ASP A 1 125 ? -19.349 -1.579 -1.297 1.00 41.26 172 ASP A CA 1
ATOM 900 C C . ASP A 1 125 ? -18.526 -0.300 -1.004 1.00 40.28 172 ASP A C 1
ATOM 901 O O . ASP A 1 125 ? -18.514 0.214 0.102 1.00 39.89 172 ASP A O 1
ATOM 906 N N . SER A 1 126 ? -17.846 0.236 -2.004 1.00 38.90 173 SER A N 1
ATOM 907 C CA . SER A 1 126 ? -16.875 1.293 -1.731 1.00 38.22 173 SER A CA 1
ATOM 908 C C . SER A 1 126 ? -17.542 2.684 -1.577 1.00 37.61 173 SER A C 1
ATOM 909 O O . SER A 1 126 ? -17.031 3.505 -0.831 1.00 38.79 173 SER A O 1
ATOM 912 N N . TYR A 1 127 ? -18.658 2.931 -2.266 1.00 37.16 174 TYR A N 1
ATOM 913 C CA . TYR A 1 127 ? -19.398 4.165 -2.120 1.00 37.16 174 TYR A CA 1
ATOM 914 C C . TYR A 1 127 ? -19.905 4.403 -0.662 1.00 37.49 174 TYR A C 1
ATOM 915 O O . TYR A 1 127 ? -19.627 5.476 -0.102 1.00 37.18 174 TYR A O 1
ATOM 924 N N . PRO A 1 128 ? -20.625 3.432 -0.056 1.00 38.04 175 PRO A N 1
ATOM 925 C CA . PRO A 1 128 ? -20.951 3.598 1.365 1.00 38.19 175 PRO A CA 1
ATOM 9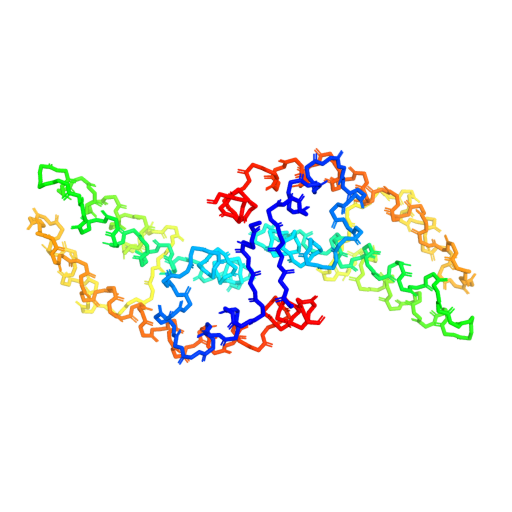26 C C . PRO A 1 128 ? -19.747 3.842 2.283 1.00 38.47 175 PRO A C 1
ATOM 927 O O . PRO A 1 128 ? -19.837 4.674 3.173 1.00 38.17 175 PRO A O 1
ATOM 931 N N . ARG A 1 129 ? -18.649 3.125 2.080 1.00 38.41 176 ARG A N 1
ATOM 932 C CA . ARG A 1 129 ? -17.446 3.299 2.891 1.00 39.65 176 ARG A CA 1
ATOM 933 C C . ARG A 1 129 ? -16.864 4.700 2.745 1.00 37.43 176 ARG A C 1
ATOM 934 O O . ARG A 1 129 ? -16.445 5.307 3.730 1.00 36.62 176 ARG A O 1
ATOM 942 N N . PHE A 1 130 ? -16.836 5.190 1.508 1.00 37.40 177 PHE A N 1
ATOM 943 C CA . PHE A 1 130 ? -16.399 6.562 1.207 1.00 36.01 177 PHE A CA 1
ATOM 944 C C . PHE A 1 130 ? -17.191 7.614 2.008 1.00 36.52 177 PHE A C 1
ATOM 945 O O . PHE A 1 130 ? -16.614 8.616 2.536 1.00 36.16 177 PHE A O 1
ATOM 953 N N . LEU A 1 131 ? -18.504 7.394 2.091 1.00 35.79 178 LEU A N 1
ATOM 954 C CA . LEU A 1 131 ? -19.353 8.342 2.777 1.00 36.44 178 LEU A CA 1
ATOM 955 C C . LEU A 1 131 ? -19.105 8.354 4.253 1.00 36.63 178 LEU A C 1
ATOM 956 O O . LEU A 1 131 ? -19.525 9.276 4.931 1.00 35.80 178 LEU A O 1
ATOM 961 N N . LYS A 1 132 ? -18.435 7.312 4.766 1.00 38.40 179 LYS A N 1
ATOM 962 C CA . LYS A 1 132 ? -17.979 7.287 6.156 1.00 37.84 179 LYS A CA 1
ATOM 963 C C . LYS A 1 132 ? -16.493 7.584 6.323 1.00 38.22 179 LYS A C 1
ATOM 964 O O . LYS A 1 132 ? -15.974 7.469 7.432 1.00 37.18 179 LYS A O 1
ATOM 968 N N . SER A 1 133 ? -15.814 7.975 5.248 1.00 37.71 180 SER A N 1
ATOM 969 C CA . SER A 1 133 ? -14.363 8.266 5.307 1.00 37.68 180 SER A CA 1
ATOM 970 C C . SER A 1 133 ? -14.056 9.654 5.820 1.00 37.39 180 SER A C 1
ATOM 971 O O . SER A 1 133 ? -14.875 10.545 5.751 1.00 36.77 180 SER A O 1
ATOM 974 N N . ASP A 1 134 ? -12.833 9.830 6.271 1.00 37.61 181 ASP A N 1
ATOM 975 C CA . ASP A 1 134 ? -12.335 11.136 6.654 1.00 39.32 181 ASP A CA 1
ATOM 976 C C . ASP A 1 134 ? -12.325 12.088 5.487 1.00 39.20 181 ASP A C 1
ATOM 977 O O . ASP A 1 134 ? -12.695 13.229 5.665 1.00 38.30 181 ASP A O 1
ATOM 982 N N . ILE A 1 135 ? -11.959 11.578 4.303 1.00 39.89 182 ILE A N 1
ATOM 983 C CA . ILE A 1 135 ? -11.902 12.356 3.092 1.00 40.83 182 ILE A CA 1
ATOM 984 C C . ILE A 1 135 ? -13.220 13.075 2.916 1.00 40.00 182 ILE A C 1
ATOM 985 O O . ILE A 1 135 ? -13.253 14.312 2.883 1.00 41.22 182 ILE A O 1
ATOM 990 N N . TYR A 1 136 ? -14.301 12.293 2.818 1.00 38.58 183 TYR A N 1
ATOM 991 C CA . TYR A 1 136 ? -15.634 12.833 2.641 1.00 37.53 183 TYR A CA 1
ATOM 992 C C . TYR A 1 136 ? -16.104 13.713 3.813 1.00 36.48 183 TYR A C 1
ATOM 993 O O . TYR A 1 136 ? -16.512 14.842 3.608 1.00 36.63 183 TYR A O 1
ATOM 1002 N N . LEU A 1 137 ? -16.029 13.189 5.034 1.00 36.92 184 LEU A N 1
ATOM 1003 C CA . LEU A 1 137 ? -16.623 13.860 6.190 1.00 37.02 184 LEU A CA 1
ATOM 1004 C C . LEU A 1 137 ? -15.874 15.145 6.564 1.00 37.21 184 LEU A C 1
ATOM 1005 O O . LEU A 1 137 ? -16.518 16.153 6.856 1.00 36.65 184 LEU A O 1
ATOM 1010 N N . ASN A 1 138 ? -14.538 15.138 6.481 1.00 36.11 185 ASN A N 1
ATOM 1011 C CA . ASN A 1 138 ? -13.741 16.392 6.612 1.00 36.69 185 ASN A CA 1
ATOM 1012 C C . ASN A 1 138 ? -14.127 17.424 5.586 1.00 36.02 185 ASN A C 1
ATOM 1013 O O . ASN A 1 138 ? -14.403 18.562 5.937 1.00 34.77 185 ASN A O 1
ATOM 1018 N N . LEU A 1 139 ? -14.166 17.033 4.311 1.00 37.24 186 LEU A N 1
ATOM 1019 C CA . LEU A 1 139 ? -14.527 17.966 3.241 1.00 37.54 186 LEU A CA 1
ATOM 1020 C C . LEU A 1 139 ? -15.872 18.614 3.549 1.00 38.57 186 LEU A C 1
ATOM 1021 O O . LEU A 1 139 ? -16.011 19.827 3.539 1.00 36.49 186 LEU A O 1
ATOM 1026 N N . LEU A 1 140 ? -16.851 17.767 3.855 1.00 40.12 187 LEU A N 1
ATOM 1027 C CA . LEU A 1 140 ? -18.216 18.202 4.146 1.00 40.97 187 LEU A CA 1
ATOM 1028 C C . LEU A 1 140 ? -18.283 19.194 5.306 1.00 40.97 187 LEU A C 1
ATOM 1029 O O . LEU A 1 140 ? -18.842 20.282 5.161 1.00 40.80 187 LEU A O 1
ATOM 1034 N N . ASN A 1 141 ? -17.688 18.824 6.436 1.00 41.85 188 ASN A N 1
ATOM 1035 C CA . ASN A 1 141 ? -17.812 19.607 7.656 1.00 43.41 188 ASN A CA 1
ATOM 1036 C C . ASN A 1 141 ? -17.026 20.908 7.620 1.00 43.16 188 ASN A C 1
ATOM 1037 O O . ASN A 1 141 ? -17.526 21.953 8.027 1.00 42.56 188 ASN A O 1
ATOM 1042 N N . ASP A 1 142 ? -15.815 20.848 7.083 1.00 42.24 189 ASP A N 1
ATOM 1043 C CA . ASP A 1 142 ? -14.939 22.023 7.036 1.00 42.15 189 ASP A CA 1
ATOM 1044 C C . ASP A 1 142 ? -15.435 23.088 6.043 1.00 41.66 189 ASP A C 1
ATOM 1045 O O . ASP A 1 142 ? -15.012 24.247 6.110 1.00 41.23 189 ASP A O 1
ATOM 1050 N N . LEU A 1 143 ? -16.324 22.704 5.125 1.00 42.06 190 LEU A N 1
ATOM 1051 C CA . LEU A 1 143 ? -17.020 23.675 4.260 1.00 42.74 190 LEU A CA 1
ATOM 1052 C C . LEU A 1 143 ? -18.077 24.496 5.024 1.00 43.21 190 LEU A C 1
ATOM 1053 O O . LEU A 1 143 ? -18.502 25.535 4.559 1.00 42.63 190 LEU A O 1
ATOM 1058 N N . GLN A 1 144 ? -18.495 23.982 6.177 1.00 44.54 191 GLN A N 1
ATOM 1059 C CA . GLN A 1 144 ? -19.494 24.606 7.045 1.00 46.06 191 GLN A CA 1
ATOM 1060 C C . GLN A 1 144 ? -18.844 25.116 8.297 1.00 45.95 191 GLN A C 1
ATOM 1061 O O . GLN A 1 144 ? -18.173 26.116 8.219 1.00 48.67 191 GLN A O 1
ATOM 1067 N N . ASP B 1 12 ? -21.551 28.511 3.221 1.00 35.37 59 ASP B N 1
ATOM 1068 C CA . ASP B 1 12 ? -20.876 27.193 3.364 1.00 36.09 59 ASP B CA 1
ATOM 1069 C C . ASP B 1 12 ? -20.312 26.827 1.985 1.00 36.23 59 ASP B C 1
ATOM 1070 O O . ASP B 1 12 ? -20.746 25.838 1.370 1.00 35.69 59 ASP B O 1
ATOM 1075 N N . VAL B 1 13 ? -19.364 27.637 1.496 1.00 35.71 60 VAL B N 1
ATOM 1076 C CA . VAL B 1 13 ? -18.895 27.558 0.095 1.00 36.36 60 VAL B CA 1
ATOM 1077 C C . VAL B 1 13 ? -17.399 27.797 -0.056 1.00 36.86 60 VAL B C 1
ATOM 1078 O O . VAL B 1 13 ? -16.761 28.408 0.786 1.00 38.17 60 VAL B O 1
ATOM 1082 N N . LEU B 1 14 ? -16.869 27.303 -1.163 1.00 35.84 61 LEU B N 1
ATOM 1083 C CA . LEU B 1 14 ? -15.524 27.564 -1.574 1.00 35.77 61 LEU B CA 1
ATOM 1084 C C . LEU B 1 14 ? -15.607 28.410 -2.842 1.00 35.94 61 LEU B C 1
ATOM 1085 O O . LEU B 1 14 ? -16.309 28.031 -3.784 1.00 35.11 61 LEU B O 1
ATOM 1090 N N . SER B 1 15 ? -14.918 29.571 -2.832 1.00 35.83 62 SER B N 1
ATOM 1091 C CA . SER B 1 15 ? -14.808 30.448 -3.989 1.00 35.14 62 SER B CA 1
ATOM 1092 C C . SER B 1 15 ? -13.609 30.099 -4.902 1.00 35.15 62 SER B C 1
ATOM 1093 O O . SER B 1 15 ? -12.584 29.542 -4.481 1.00 31.84 62 SER B O 1
ATOM 1096 N N . ALA B 1 16 ? -13.763 30.454 -6.183 1.00 35.55 63 ALA B N 1
ATOM 1097 C CA . ALA B 1 16 ? -12.704 30.269 -7.142 1.00 35.77 63 ALA B CA 1
ATOM 1098 C C . ALA B 1 16 ? -11.473 31.060 -6.682 1.00 34.33 63 ALA B C 1
ATOM 1099 O O . ALA B 1 16 ? -10.379 30.568 -6.737 1.00 32.32 63 ALA B O 1
ATOM 1101 N N . ALA B 1 17 ? -11.673 32.235 -6.101 1.00 35.75 64 ALA B N 1
ATOM 1102 C CA . ALA B 1 17 ? -10.530 33.086 -5.710 1.00 35.93 64 ALA B CA 1
ATOM 1103 C C . ALA B 1 17 ? -9.728 32.398 -4.592 1.00 36.86 64 ALA B C 1
ATOM 1104 O O . ALA B 1 17 ? -8.484 32.396 -4.591 1.00 33.55 64 ALA B O 1
ATOM 1106 N N . GLU B 1 18 ? -10.422 31.711 -3.682 1.00 38.05 65 GLU B N 1
ATOM 1107 C CA . GLU B 1 18 ? -9.698 31.009 -2.602 1.00 38.47 65 GLU B CA 1
ATOM 1108 C C . GLU B 1 18 ? -8.815 29.883 -3.153 1.00 38.13 65 GLU B C 1
ATOM 1109 O O . GLU B 1 18 ? -7.625 29.775 -2.799 1.00 38.64 65 GLU B O 1
ATOM 1115 N N . VAL B 1 19 ? -9.406 29.044 -3.996 1.00 37.84 66 VAL B N 1
ATOM 1116 C CA . VAL B 1 19 ? -8.683 27.989 -4.695 1.00 38.56 66 VAL B CA 1
ATOM 1117 C C . VAL B 1 19 ? -7.509 28.579 -5.483 1.00 38.59 66 VAL B C 1
ATOM 1118 O O . VAL B 1 19 ? -6.443 28.040 -5.400 1.00 37.54 66 VAL B O 1
ATOM 1122 N N . MET B 1 20 ? -7.723 29.674 -6.230 1.00 39.45 67 MET B N 1
ATOM 1123 C CA . MET B 1 20 ? -6.592 30.387 -6.883 1.00 41.15 67 MET B CA 1
ATOM 1124 C C . MET B 1 20 ? -5.459 30.700 -5.902 1.00 41.35 67 MET B C 1
ATOM 1125 O O . MET B 1 20 ? -4.312 30.460 -6.237 1.00 42.74 67 MET B O 1
ATOM 1130 N N . GLN B 1 21 ? -5.763 31.215 -4.700 1.00 41.09 68 GLN B N 1
ATOM 1131 C CA . GLN B 1 21 ? -4.723 31.537 -3.687 1.00 41.09 68 GLN B CA 1
ATOM 1132 C C . GLN B 1 21 ? -3.819 30.394 -3.218 1.00 41.21 68 GLN B C 1
ATOM 1133 O O . GLN B 1 21 ? -2.695 30.613 -2.762 1.00 40.07 68 GLN B O 1
ATOM 1139 N N . TRP B 1 22 ? -4.316 29.163 -3.327 1.00 40.83 69 TRP B N 1
ATOM 1140 C CA . TRP B 1 22 ? -3.549 27.983 -2.959 1.00 40.31 69 TRP B CA 1
ATOM 1141 C C . TRP B 1 22 ? -2.314 27.816 -3.823 1.00 40.30 69 TRP B C 1
ATOM 1142 O O . TRP B 1 22 ? -1.350 27.190 -3.377 1.00 41.65 69 TRP B O 1
ATOM 1153 N N . SER B 1 23 ? -2.379 28.335 -5.059 1.00 41.01 70 SER B N 1
ATOM 1154 C CA . SER B 1 23 ? -1.290 28.392 -6.032 1.00 42.07 70 SER B CA 1
ATOM 1155 C C . SER B 1 23 ? -0.120 29.292 -5.611 1.00 42.27 70 SER B C 1
ATOM 1156 O O . SER B 1 23 ? 0.962 29.184 -6.192 1.00 42.74 70 SER B O 1
ATOM 1159 N N . GLN B 1 24 ? -0.325 30.149 -4.611 1.00 41.86 71 GLN B N 1
ATOM 1160 C CA . GLN B 1 24 ? 0.640 31.198 -4.261 1.00 42.05 71 GLN B CA 1
ATOM 1161 C C . GLN B 1 24 ? 1.724 30.733 -3.328 1.00 41.73 71 GLN B C 1
ATOM 1162 O O . GLN B 1 24 ? 2.836 31.180 -3.415 1.00 40.66 71 GLN B O 1
ATOM 1168 N N . SER B 1 25 ? 1.366 29.871 -2.384 1.00 41.07 72 SER B N 1
ATOM 1169 C CA . SER B 1 25 ? 2.338 29.171 -1.564 1.00 40.19 72 SER B CA 1
ATOM 1170 C C . SER B 1 25 ? 1.630 27.993 -0.905 1.00 39.89 72 SER B C 1
ATOM 1171 O O . SER B 1 25 ? 0.395 28.012 -0.752 1.00 38.72 72 SER B O 1
ATOM 1174 N N . LEU B 1 26 ? 2.422 26.990 -0.534 1.00 39.71 73 LEU B N 1
ATOM 1175 C CA . LEU B 1 26 ? 1.960 25.877 0.302 1.00 39.68 73 LEU B CA 1
ATOM 1176 C C . LEU B 1 26 ? 1.422 26.438 1.626 1.00 40.05 73 LEU B C 1
ATOM 1177 O O . LEU B 1 26 ? 0.418 25.976 2.162 1.00 37.99 73 LEU B O 1
ATOM 1182 N N . GLU B 1 27 ? 2.097 27.445 2.163 1.00 40.99 74 GLU B N 1
ATOM 1183 C CA . GLU B 1 27 ? 1.591 28.115 3.328 1.00 42.96 74 GLU B CA 1
ATOM 1184 C C . GLU B 1 27 ? 0.123 28.594 3.151 1.00 42.80 74 GLU B C 1
ATOM 1185 O O . GLU B 1 27 ? -0.657 28.467 4.073 1.00 42.32 74 GLU B O 1
ATOM 1191 N N . LYS B 1 28 ? -0.229 29.180 1.997 1.00 42.61 75 LYS B N 1
ATOM 1192 C CA . LYS B 1 28 ? -1.614 29.630 1.788 1.00 42.79 75 LYS B CA 1
ATOM 1193 C C . LYS B 1 28 ? -2.614 28.454 1.608 1.00 42.54 75 LYS B C 1
ATOM 1194 O O . LYS B 1 28 ? -3.751 28.542 2.092 1.00 41.52 75 LYS B O 1
ATOM 1198 N N . LEU B 1 29 ? -2.191 27.373 0.942 1.00 41.08 76 LEU B N 1
ATOM 1199 C CA . LEU B 1 29 ? -3.017 26.171 0.844 1.00 41.85 76 LEU B CA 1
ATOM 1200 C C . LEU B 1 29 ? -3.335 25.632 2.241 1.00 42.02 76 LEU B C 1
ATOM 1201 O O . LEU B 1 29 ? -4.468 25.278 2.521 1.00 42.73 76 LEU B O 1
ATOM 1206 N N . LEU B 1 30 ? -2.329 25.528 3.107 1.00 42.56 77 LEU B N 1
ATOM 1207 C CA . LEU B 1 30 ? -2.545 24.904 4.406 1.00 43.54 77 LEU B CA 1
ATOM 1208 C C . LEU B 1 30 ? -3.231 25.829 5.392 1.00 44.27 77 LEU B C 1
ATOM 1209 O O . LEU B 1 30 ? -3.736 25.352 6.421 1.00 44.99 77 LEU B O 1
ATOM 1214 N N . ALA B 1 31 ? -3.270 27.134 5.079 1.00 44.47 78 ALA B N 1
ATOM 1215 C CA . ALA B 1 31 ? -4.030 28.106 5.876 1.00 44.99 78 ALA B CA 1
ATOM 1216 C C . ALA B 1 31 ? -5.548 28.000 5.670 1.00 45.77 78 ALA B C 1
ATOM 1217 O O . ALA B 1 31 ? -6.286 28.627 6.423 1.00 46.94 78 ALA B O 1
ATOM 1219 N N . ASN B 1 32 ? -6.004 27.241 4.653 1.00 44.52 79 ASN B N 1
ATOM 1220 C CA . ASN B 1 32 ? -7.423 27.040 4.384 1.00 43.36 79 ASN B CA 1
ATOM 1221 C C . ASN B 1 32 ? -7.767 25.536 4.695 1.00 42.48 79 ASN B C 1
ATOM 1222 O O . ASN B 1 32 ? -7.125 24.617 4.225 1.00 40.12 79 ASN B O 1
ATOM 1227 N N . GLN B 1 33 ? -8.736 25.330 5.572 1.00 41.43 80 GLN B N 1
ATOM 1228 C CA . GLN B 1 33 ? -9.171 23.996 5.977 1.00 41.80 80 GLN B CA 1
ATOM 1229 C C . GLN B 1 33 ? -9.610 23.130 4.790 1.00 39.05 80 GLN B C 1
ATOM 1230 O O . GLN B 1 33 ? -9.288 21.933 4.723 1.00 38.01 80 GLN B O 1
ATOM 1236 N N . THR B 1 34 ? -10.365 23.719 3.867 1.00 37.41 81 THR B N 1
ATOM 1237 C CA . THR B 1 34 ? -10.761 23.032 2.651 1.00 37.08 81 THR B CA 1
ATOM 1238 C C . THR B 1 34 ? -9.562 22.715 1.743 1.00 37.12 81 THR B C 1
ATOM 1239 O O . THR B 1 34 ? -9.485 21.641 1.147 1.00 36.74 81 THR B O 1
ATOM 1243 N N . GLY B 1 35 ? -8.620 23.663 1.642 1.00 37.31 82 GLY B N 1
ATOM 1244 C CA . GLY B 1 35 ? -7.345 23.429 1.007 1.00 37.06 82 GLY B CA 1
ATOM 1245 C C . GLY B 1 35 ? -6.619 22.235 1.583 1.00 37.81 82 GLY B C 1
ATOM 1246 O O . GLY B 1 35 ? -6.146 21.375 0.834 1.00 37.59 82 GLY B O 1
ATOM 1247 N N . GLN B 1 36 ? -6.565 22.153 2.914 1.00 38.00 83 GLN B N 1
ATOM 1248 C CA . GLN B 1 36 ? -5.995 21.002 3.569 1.00 38.19 83 GLN B CA 1
ATOM 1249 C C . GLN B 1 36 ? -6.664 19.707 3.138 1.00 37.57 83 GLN B C 1
ATOM 1250 O O . GLN B 1 36 ? -5.994 18.719 2.900 1.00 37.76 83 GLN B O 1
ATOM 1256 N N . ASN B 1 37 ? -7.989 19.712 3.085 1.00 36.69 84 ASN B N 1
ATOM 1257 C CA . ASN B 1 37 ? -8.772 18.537 2.737 1.00 36.46 84 ASN B CA 1
ATOM 1258 C C . ASN B 1 37 ? -8.572 18.106 1.298 1.00 36.87 84 ASN B C 1
ATOM 1259 O O . ASN B 1 37 ? -8.320 16.940 1.037 1.00 36.46 84 ASN B O 1
ATOM 1264 N N . VAL B 1 38 ? -8.618 19.063 0.361 1.00 36.51 85 VAL B N 1
ATOM 1265 C CA . VAL B 1 38 ? -8.412 18.774 -1.044 1.00 35.77 85 VAL B CA 1
ATOM 1266 C C . VAL B 1 38 ? -6.955 18.292 -1.353 1.00 36.05 85 VAL B C 1
ATOM 1267 O O . VAL B 1 38 ? -6.755 17.298 -2.019 1.00 36.16 85 VAL B O 1
ATOM 1271 N N . PHE B 1 39 ? -5.958 18.981 -0.816 1.00 36.37 86 PHE B N 1
ATOM 1272 C CA . PHE B 1 39 ? -4.586 18.522 -0.928 1.00 36.95 86 PHE B CA 1
ATOM 1273 C C . PHE B 1 39 ? -4.386 17.193 -0.222 1.00 36.55 86 PHE B C 1
ATOM 1274 O O . PHE B 1 39 ? -3.708 16.339 -0.749 1.00 36.01 86 PHE B O 1
ATOM 1282 N N . GLY B 1 40 ? -4.928 17.040 0.984 1.00 36.90 87 GLY B N 1
ATOM 1283 C CA . GLY B 1 40 ? -4.979 15.720 1.639 1.00 37.82 87 GLY B CA 1
ATOM 1284 C C . GLY B 1 40 ? -5.505 14.586 0.787 1.00 38.00 87 GLY B C 1
ATOM 1285 O O . GLY B 1 40 ? -4.973 13.461 0.791 1.00 36.99 87 GLY B O 1
ATOM 1286 N N . SER B 1 41 ? -6.580 14.854 0.046 1.00 38.79 88 SER B N 1
ATOM 1287 C CA . SER B 1 41 ? -7.143 13.864 -0.839 1.00 39.03 88 SER B CA 1
ATOM 1288 C C . SER B 1 41 ? -6.179 13.493 -1.957 1.00 37.78 88 SER B C 1
ATOM 1289 O O . SER B 1 41 ? -6.017 12.313 -2.293 1.00 36.03 88 SER B O 1
ATOM 1292 N N . PHE B 1 42 ? -5.525 14.505 -2.511 1.00 37.24 89 PHE B N 1
ATOM 1293 C CA . PHE B 1 42 ? -4.480 14.316 -3.511 1.00 37.59 89 PHE B CA 1
ATOM 1294 C C . PHE B 1 42 ? -3.334 13.470 -2.948 1.00 37.49 89 PHE B C 1
ATOM 1295 O O . PHE B 1 42 ? -2.882 12.551 -3.602 1.00 36.65 89 PHE B O 1
ATOM 1303 N N . LEU B 1 43 ? -2.897 13.780 -1.730 1.00 38.02 90 LEU B N 1
ATOM 1304 C CA . LEU B 1 43 ? -1.787 13.029 -1.120 1.00 39.00 90 LEU B CA 1
ATOM 1305 C C . LEU B 1 43 ? -2.185 11.562 -0.854 1.00 38.79 90 LEU B C 1
ATOM 1306 O O . LEU B 1 43 ? -1.402 10.621 -1.116 1.00 38.07 90 LEU B O 1
ATOM 1311 N N . LYS B 1 44 ? -3.404 11.380 -0.355 1.00 40.00 91 LYS B N 1
ATOM 1312 C CA . LYS B 1 44 ? -4.021 10.026 -0.254 1.00 41.44 91 LYS B CA 1
ATOM 1313 C C . LYS B 1 44 ? -3.954 9.258 -1.588 1.00 41.29 91 LYS B C 1
ATOM 1314 O O . LYS B 1 44 ? -3.500 8.113 -1.627 1.00 40.47 91 LYS B O 1
ATOM 1320 N N . SER B 1 45 ? -4.343 9.890 -2.683 1.00 41.72 92 SER B N 1
ATOM 1321 C CA . SER B 1 45 ? -4.288 9.232 -3.946 1.00 43.29 92 SER B CA 1
ATOM 1322 C C . SER B 1 45 ? -2.855 8.798 -4.375 1.00 44.04 92 SER B C 1
ATOM 1323 O O . SER B 1 45 ? -2.728 7.941 -5.240 1.00 44.86 92 SER B O 1
ATOM 1326 N N . GLU B 1 46 ? -1.818 9.408 -3.779 1.00 44.74 93 GLU B N 1
ATOM 1327 C CA . GLU B 1 46 ? -0.419 9.054 -4.009 1.00 45.15 93 GLU B CA 1
ATOM 1328 C C . GLU B 1 46 ? 0.258 8.340 -2.863 1.00 44.80 93 GLU B C 1
ATOM 1329 O O . GLU B 1 46 ? 1.470 8.351 -2.829 1.00 44.93 93 GLU B O 1
ATOM 1335 N N . PHE B 1 47 ? -0.480 7.853 -1.869 1.00 44.56 94 PHE B N 1
ATOM 1336 C CA . PHE B 1 47 ? 0.110 7.266 -0.677 1.00 43.95 94 PHE B CA 1
ATOM 1337 C C . PHE B 1 47 ? 1.191 8.111 -0.008 1.00 43.18 94 PHE B C 1
ATOM 1338 O O . PHE B 1 47 ? 2.249 7.600 0.309 1.00 42.74 94 PHE B O 1
ATOM 1346 N N . SER B 1 48 ? 0.934 9.406 0.165 1.00 42.57 95 SER B N 1
ATOM 1347 C CA . SER B 1 48 ? 1.867 10.306 0.838 1.00 43.05 95 SER B CA 1
ATOM 1348 C C . SER B 1 48 ? 1.155 11.223 1.839 1.00 42.11 95 SER B C 1
ATOM 1349 O O . SER B 1 48 ? 1.687 12.254 2.268 1.00 40.93 95 SER B O 1
ATOM 1352 N N . GLU B 1 49 ? -0.044 10.821 2.248 1.00 41.09 96 GLU B N 1
ATOM 1353 C CA . GLU B 1 49 ? -0.837 11.653 3.146 1.00 42.24 96 GLU B CA 1
ATOM 1354 C C . GLU B 1 49 ? -0.283 11.697 4.578 1.00 41.18 96 GLU B C 1
ATOM 1355 O O . GLU B 1 49 ? -0.569 12.625 5.309 1.00 40.78 96 GLU B O 1
ATOM 1361 N N . GLU B 1 50 ? 0.544 10.728 4.945 1.00 40.94 97 GLU B N 1
ATOM 1362 C CA . GLU B 1 50 ? 1.294 10.781 6.198 1.00 41.73 97 GLU B CA 1
ATOM 1363 C C . GLU B 1 50 ? 2.053 12.088 6.401 1.00 41.22 97 GLU B C 1
ATOM 1364 O O . GLU B 1 50 ? 2.212 12.528 7.534 1.00 40.30 97 GLU B O 1
ATOM 1370 N N . ASN B 1 51 ? 2.470 12.740 5.305 1.00 40.37 98 ASN B N 1
ATOM 1371 C CA . ASN B 1 51 ? 3.144 14.024 5.415 1.00 39.34 98 ASN B CA 1
ATOM 1372 C C . ASN B 1 51 ? 2.229 15.123 5.933 1.00 38.95 98 ASN B C 1
ATOM 1373 O O . ASN B 1 51 ? 2.625 15.882 6.804 1.00 38.04 98 ASN B O 1
ATOM 1378 N N . ILE B 1 52 ? 1.036 15.249 5.366 1.00 38.60 99 ILE B N 1
ATOM 1379 C CA . ILE B 1 52 ? 0.111 16.249 5.825 1.00 39.11 99 ILE B CA 1
ATOM 1380 C C . ILE B 1 52 ? -0.492 15.861 7.207 1.00 38.17 99 ILE B C 1
ATOM 1381 O O . ILE B 1 52 ? -0.734 16.711 8.035 1.00 36.43 99 ILE B O 1
ATOM 1386 N N . GLU B 1 53 ? -0.745 14.570 7.415 1.00 38.56 100 GLU B N 1
ATOM 1387 C CA . GLU B 1 53 ? -1.201 14.094 8.713 1.00 39.30 100 GLU B CA 1
ATOM 1388 C C . GLU B 1 53 ? -0.193 14.390 9.804 1.00 37.69 100 GLU B C 1
ATOM 1389 O O . GLU B 1 53 ? -0.552 14.903 10.860 1.00 37.56 100 GLU B O 1
ATOM 1395 N N . PHE B 1 54 ? 1.085 14.108 9.545 1.00 37.58 101 PHE B N 1
ATOM 1396 C CA . PHE B 1 54 ? 2.156 14.483 10.468 1.00 36.77 101 PHE B CA 1
ATOM 1397 C C . PHE B 1 54 ? 2.258 15.986 10.723 1.00 36.54 101 PHE B C 1
ATOM 1398 O O . PHE B 1 54 ? 2.443 16.409 11.848 1.00 35.76 101 PHE B O 1
ATOM 1406 N N . TRP B 1 55 ? 2.233 16.779 9.658 1.00 37.30 102 TRP B N 1
ATOM 1407 C CA . TRP B 1 55 ? 2.316 18.250 9.768 1.00 37.82 102 TRP B CA 1
ATOM 1408 C C . TRP B 1 55 ? 1.179 18.794 10.653 1.00 38.19 102 TRP B C 1
ATOM 1409 O O . TRP B 1 55 ? 1.392 19.588 11.565 1.00 36.63 102 TRP B O 1
ATOM 1420 N N . LEU B 1 56 ? -0.030 18.342 10.357 1.00 37.90 103 LEU B N 1
ATOM 1421 C CA . LEU B 1 56 ? -1.217 18.782 11.090 1.00 38.30 103 LEU B CA 1
ATOM 1422 C C . LEU B 1 56 ? -1.180 18.335 12.559 1.00 38.00 103 LEU B C 1
ATOM 1423 O O . LEU B 1 56 ? -1.622 19.063 13.404 1.00 39.50 103 LEU B O 1
ATOM 1428 N N . ALA B 1 57 ? -0.609 17.160 12.842 1.00 38.37 104 ALA B N 1
ATOM 1429 C CA . ALA B 1 57 ? -0.390 16.663 14.231 1.00 37.77 104 ALA B CA 1
ATOM 1430 C C . ALA B 1 57 ? 0.574 17.529 15.001 1.00 36.89 104 ALA B C 1
ATOM 1431 O O . ALA B 1 57 ? 0.424 17.735 16.210 1.00 34.31 104 ALA B O 1
ATOM 1433 N N . CYS B 1 58 ? 1.632 17.967 14.319 1.00 36.96 105 CYS B N 1
ATOM 1434 C CA . CYS B 1 58 ? 2.608 18.871 14.919 1.00 38.01 105 CYS B CA 1
ATOM 1435 C C . CYS B 1 58 ? 1.974 20.208 15.236 1.00 38.14 105 CYS B C 1
ATOM 1436 O O . CYS B 1 58 ? 2.250 20.774 16.291 1.00 38.82 105 CYS B O 1
ATOM 1439 N N . GLU B 1 59 ? 1.159 20.728 14.325 1.00 38.68 106 GLU B N 1
ATOM 1440 C CA . GLU B 1 59 ? 0.428 21.968 14.588 1.00 38.75 106 GLU B CA 1
ATOM 1441 C C . GLU B 1 59 ? -0.453 21.834 15.859 1.00 39.34 106 GLU B C 1
ATOM 1442 O O . GLU B 1 59 ? -0.417 22.691 16.750 1.00 38.80 106 GLU B O 1
ATOM 1448 N N . ASP B 1 60 ? -1.213 20.748 15.951 1.00 39.38 107 ASP B N 1
ATOM 1449 C CA . ASP B 1 60 ? -1.971 20.451 17.188 1.00 39.46 107 ASP B CA 1
ATOM 1450 C C . ASP B 1 60 ? -1.103 20.237 18.424 1.00 38.64 107 ASP B C 1
ATOM 1451 O O . ASP B 1 60 ? -1.432 20.714 19.513 1.00 37.29 107 ASP B O 1
ATOM 1456 N N . TYR B 1 61 ? -0.033 19.463 18.271 1.00 38.26 108 TYR B N 1
ATOM 1457 C CA . TYR B 1 61 ? 0.886 19.163 19.365 1.00 37.99 108 TYR B CA 1
ATOM 1458 C C . TYR B 1 61 ? 1.394 20.435 20.040 1.00 39.61 108 TYR B C 1
ATOM 1459 O O . TYR B 1 61 ? 1.433 20.534 21.278 1.00 38.07 108 TYR B O 1
ATOM 1468 N N . LYS B 1 62 ? 1.735 21.404 19.193 1.00 40.52 109 LYS B N 1
ATOM 1469 C CA . LYS B 1 62 ? 2.254 22.706 19.599 1.00 42.81 109 LYS B CA 1
ATOM 1470 C C . LYS B 1 62 ? 1.381 23.487 20.560 1.00 41.90 109 LYS B C 1
ATOM 1471 O O . LYS B 1 62 ? 1.901 24.174 21.441 1.00 42.32 109 LYS B O 1
ATOM 1477 N N . LYS B 1 63 ? 0.073 23.422 20.341 1.00 42.28 110 LYS B N 1
ATOM 1478 C CA . LYS B 1 63 ? -0.923 24.136 21.156 1.00 42.56 110 LYS B CA 1
ATOM 1479 C C . LYS B 1 63 ? -1.488 23.279 22.322 1.00 41.65 110 LYS B C 1
ATOM 1480 O O . LYS B 1 63 ? -2.441 23.684 22.959 1.00 42.01 110 LYS B O 1
ATOM 1486 N N . THR B 1 64 ? -0.917 22.096 22.572 1.00 41.34 111 THR B N 1
ATOM 1487 C CA . THR B 1 64 ? -1.426 21.140 23.574 1.00 40.72 111 THR B CA 1
ATOM 1488 C C . THR B 1 64 ? -0.902 21.412 24.990 1.00 40.09 111 THR B C 1
ATOM 1489 O O . THR B 1 64 ? 0.295 21.684 25.179 1.00 39.64 111 THR B O 1
ATOM 1493 N N . GLU B 1 65 ? -1.813 21.300 25.968 1.00 39.03 112 GLU B N 1
ATOM 1494 C CA . GLU B 1 65 ? -1.509 21.348 27.407 1.00 39.02 112 GLU B CA 1
ATOM 1495 C C . GLU B 1 65 ? -0.237 20.621 27.725 1.00 38.36 112 GLU B C 1
ATOM 1496 O O . GLU B 1 65 ? -0.051 19.507 27.249 1.00 37.50 112 GLU B O 1
ATOM 1502 N N . SER B 1 66 ? 0.612 21.217 28.562 1.00 38.28 113 SER B N 1
ATOM 1503 C CA . SER B 1 66 ? 1.936 20.641 28.821 1.00 39.16 113 SER B CA 1
ATOM 1504 C C . SER B 1 66 ? 1.900 19.267 29.500 1.00 39.00 113 SER B C 1
ATOM 1505 O O . SER B 1 66 ? 2.789 18.445 29.264 1.00 39.43 113 SER B O 1
ATOM 1508 N N . ASP B 1 67 ? 0.871 19.011 30.306 1.00 38.51 114 ASP B N 1
ATOM 1509 C CA . ASP B 1 67 ? 0.684 17.697 30.922 1.00 38.82 114 ASP B CA 1
ATOM 1510 C C . ASP B 1 67 ? 0.552 16.585 29.889 1.00 38.28 114 ASP B C 1
ATOM 1511 O O . ASP B 1 67 ? 0.984 15.474 30.129 1.00 38.22 114 ASP B O 1
ATOM 1516 N N . LEU B 1 68 ? -0.040 16.889 28.738 1.00 38.14 115 LEU B N 1
ATOM 1517 C CA . LEU B 1 68 ? -0.292 15.883 27.708 1.00 37.91 115 LEU B CA 1
ATOM 1518 C C . LEU B 1 68 ? 0.777 15.797 26.613 1.00 38.01 115 LEU B C 1
ATOM 1519 O O . LEU B 1 68 ? 0.664 14.957 25.737 1.00 37.48 115 LEU B O 1
ATOM 1524 N N . LEU B 1 69 ? 1.825 16.624 26.686 1.00 38.56 116 LEU B N 1
ATOM 1525 C CA . LEU B 1 69 ? 2.903 16.576 25.695 1.00 39.09 116 LEU B CA 1
ATOM 1526 C C . LEU B 1 69 ? 3.670 15.253 25.707 1.00 39.49 116 LEU B C 1
ATOM 1527 O O . LEU B 1 69 ? 3.950 14.718 24.653 1.00 39.71 116 LEU B O 1
ATOM 1532 N N . PRO B 1 70 ? 4.005 14.708 26.892 1.00 40.08 117 PRO B N 1
ATOM 1533 C CA . PRO B 1 70 ? 4.723 13.425 26.806 1.00 40.27 117 PRO B CA 1
ATOM 1534 C C . PRO B 1 70 ? 3.922 12.358 26.055 1.00 40.46 117 PRO B C 1
ATOM 1535 O O . PRO B 1 70 ? 4.451 11.662 25.176 1.00 39.83 117 PRO B O 1
ATOM 1539 N N . CYS B 1 71 ? 2.637 12.294 26.363 1.00 40.23 118 CYS B N 1
ATOM 1540 C CA . CYS B 1 71 ? 1.739 11.362 25.715 1.00 39.98 118 CYS B CA 1
ATOM 1541 C C . CYS B 1 71 ? 1.555 11.636 24.212 1.00 39.24 118 CYS B C 1
ATOM 1542 O O . CYS B 1 71 ? 1.665 10.721 23.394 1.00 38.20 118 CYS B O 1
ATOM 1545 N N . LYS B 1 72 ? 1.226 12.877 23.859 1.00 38.55 119 LYS B N 1
ATOM 1546 C CA . LYS B 1 72 ? 1.098 13.231 22.461 1.00 39.31 119 LYS B CA 1
ATOM 1547 C C . LYS B 1 72 ? 2.388 12.982 21.699 1.00 38.15 119 LYS B C 1
ATOM 1548 O O . LYS B 1 72 ? 2.356 12.418 20.617 1.00 38.58 119 LYS B O 1
ATOM 1554 N N . ALA B 1 73 ? 3.508 13.395 22.269 1.00 37.49 120 ALA B N 1
ATOM 1555 C CA . ALA B 1 73 ? 4.809 13.170 21.652 1.00 37.94 120 ALA B CA 1
ATOM 1556 C C . ALA B 1 73 ? 5.084 11.689 21.387 1.00 37.59 120 ALA B C 1
ATOM 1557 O O . ALA B 1 73 ? 5.559 11.342 20.304 1.00 36.07 120 ALA B O 1
ATOM 1559 N N . GLU B 1 74 ? 4.777 10.831 22.360 1.00 37.00 121 GLU B N 1
ATOM 1560 C CA . GLU B 1 74 ? 4.943 9.393 22.191 1.00 38.46 121 GLU B CA 1
ATOM 1561 C C . GLU B 1 74 ? 4.073 8.857 21.072 1.00 37.87 121 GLU B C 1
ATOM 1562 O O . GLU B 1 74 ? 4.537 8.049 20.275 1.00 37.44 121 GLU B O 1
ATOM 1568 N N . GLU B 1 75 ? 2.810 9.291 21.030 1.00 38.12 122 GLU B N 1
ATOM 1569 C CA . GLU B 1 75 ? 1.885 8.920 19.976 1.00 38.63 122 GLU B CA 1
ATOM 1570 C C . GLU B 1 75 ? 2.388 9.360 18.573 1.00 37.96 122 GLU B C 1
ATOM 1571 O O . GLU B 1 75 ? 2.379 8.577 17.625 1.00 37.19 122 GLU B O 1
ATOM 1577 N N . ILE B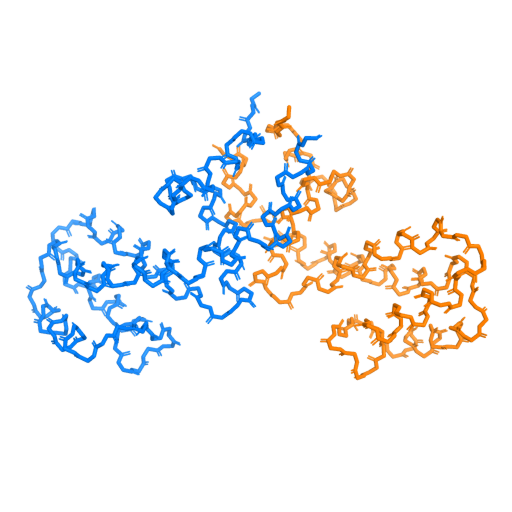 1 76 ? 2.776 10.621 18.454 1.00 37.87 123 ILE B N 1
ATOM 1578 C CA . ILE B 1 76 ? 3.269 11.150 17.168 1.00 38.16 123 ILE B CA 1
ATOM 1579 C C . ILE B 1 76 ? 4.521 10.380 16.720 1.00 38.19 123 ILE B C 1
ATOM 1580 O O . ILE B 1 76 ? 4.635 10.008 15.540 1.00 38.60 123 ILE B O 1
ATOM 1585 N N . TYR B 1 77 ? 5.444 10.160 17.650 1.00 38.48 124 TYR B N 1
ATOM 1586 C CA . TYR B 1 77 ? 6.696 9.510 17.338 1.00 39.14 124 TYR B CA 1
ATOM 1587 C C . TYR B 1 77 ? 6.430 8.093 16.841 1.00 39.19 124 TYR B C 1
ATOM 1588 O O . TYR B 1 77 ? 6.918 7.703 15.773 1.00 37.10 124 TYR B O 1
ATOM 1597 N N . LYS B 1 78 ? 5.666 7.325 17.630 1.00 37.62 125 LYS B N 1
ATOM 1598 C CA . LYS B 1 78 ? 5.314 5.947 17.263 1.00 37.51 125 LYS B CA 1
ATOM 1599 C C . LYS B 1 78 ? 4.483 5.861 15.982 1.00 37.31 125 LYS B C 1
ATOM 1600 O O . LYS B 1 78 ? 4.623 4.891 15.222 1.00 37.31 125 LYS B O 1
ATOM 1602 N N . ALA B 1 79 ? 3.619 6.851 15.740 1.00 37.57 126 ALA B N 1
ATOM 1603 C CA . ALA B 1 79 ? 2.755 6.856 14.559 1.00 38.76 126 ALA B CA 1
ATOM 1604 C C . ALA B 1 79 ? 3.461 7.282 13.246 1.00 38.44 126 ALA B C 1
ATOM 1605 O O . ALA B 1 79 ? 3.131 6.777 12.155 1.00 37.06 126 ALA B O 1
ATOM 1607 N N . PHE B 1 80 ? 4.415 8.204 13.352 1.00 38.99 127 PHE B N 1
ATOM 1608 C CA . PHE B 1 80 ? 5.026 8.809 12.148 1.00 39.60 127 PHE B CA 1
ATOM 1609 C C . PHE B 1 80 ? 6.560 8.691 12.067 1.00 40.61 127 PHE B C 1
ATOM 1610 O O . PHE B 1 80 ? 7.125 8.584 10.979 1.00 40.15 127 PHE B O 1
ATOM 1618 N N . VAL B 1 81 ? 7.236 8.758 13.202 1.00 41.18 128 VAL B N 1
ATOM 1619 C CA . VAL B 1 81 ? 8.654 9.067 13.193 1.00 42.10 128 VAL B CA 1
ATOM 1620 C C . VAL B 1 81 ? 9.459 7.780 13.257 1.00 43.80 128 VAL B C 1
ATOM 1621 O O . VAL B 1 81 ? 10.408 7.604 12.489 1.00 41.97 128 VAL B O 1
ATOM 1625 N N . HIS B 1 82 ? 9.042 6.895 14.175 1.00 45.71 129 HIS B N 1
ATOM 1626 C CA . HIS B 1 82 ? 9.720 5.640 14.470 1.00 47.81 129 HIS B CA 1
ATOM 1627 C C . HIS B 1 82 ? 9.915 4.774 13.222 1.00 49.79 129 HIS B C 1
ATOM 1628 O O . HIS B 1 82 ? 9.050 4.709 12.347 1.00 49.34 129 HIS B O 1
ATOM 1635 N N . SER B 1 83 ? 11.061 4.097 13.163 1.00 52.39 130 SER B N 1
ATOM 1636 C CA . SER B 1 83 ? 11.439 3.317 11.976 1.00 54.11 130 SER B CA 1
ATOM 1637 C C . SER B 1 83 ? 10.482 2.166 11.646 1.00 54.80 130 SER B C 1
ATOM 1638 O O . SER B 1 83 ? 10.514 1.642 10.530 1.00 56.11 130 SER B O 1
ATOM 1641 N N . ASP B 1 84 ? 9.628 1.792 12.593 1.00 55.02 131 ASP B N 1
ATOM 1642 C CA . ASP B 1 84 ? 8.637 0.763 12.368 1.00 55.06 131 ASP B CA 1
ATOM 1643 C C . ASP B 1 84 ? 7.232 1.335 12.418 1.00 55.12 131 ASP B C 1
ATOM 1644 O O . ASP B 1 84 ? 6.282 0.583 12.606 1.00 54.87 131 ASP B O 1
ATOM 1646 N N . ALA B 1 85 ? 7.101 2.660 12.238 1.00 54.96 132 ALA B N 1
ATOM 1647 C CA . ALA B 1 85 ? 5.787 3.322 12.164 1.00 54.51 132 ALA B CA 1
ATOM 1648 C C . ALA B 1 85 ? 5.120 2.934 10.856 1.00 54.22 132 ALA B C 1
ATOM 1649 O O . ALA B 1 85 ? 5.801 2.801 9.839 1.00 54.10 132 ALA B O 1
ATOM 1651 N N . ALA B 1 86 ? 3.797 2.764 10.875 1.00 53.80 133 ALA B N 1
ATOM 1652 C CA . ALA B 1 86 ? 3.050 2.357 9.682 1.00 53.46 133 ALA B CA 1
ATOM 1653 C C . ALA B 1 86 ? 3.023 3.509 8.713 1.00 53.15 133 ALA B C 1
ATOM 1654 O O . ALA B 1 86 ? 2.965 3.320 7.497 1.00 54.20 133 ALA B O 1
ATOM 1656 N N . LYS B 1 87 ? 3.064 4.709 9.281 1.00 51.91 134 LYS B N 1
ATOM 1657 C CA . LYS B 1 87 ? 2.925 5.938 8.541 1.00 50.48 134 LYS B CA 1
ATOM 1658 C C . LYS B 1 87 ? 4.282 6.686 8.532 1.00 49.05 134 LYS B C 1
ATOM 1659 O O . LYS B 1 87 ? 4.299 7.884 8.701 1.00 49.02 134 LYS B O 1
ATOM 1662 N N . GLN B 1 88 ? 5.401 5.971 8.348 1.00 47.48 135 GLN B N 1
ATOM 1663 C CA . GLN B 1 88 ? 6.725 6.541 8.644 1.00 47.35 135 GLN B CA 1
ATOM 1664 C C . GLN B 1 88 ? 7.014 7.775 7.748 1.00 44.70 135 GLN B C 1
ATOM 1665 O O . GLN B 1 88 ? 6.848 7.719 6.550 1.00 44.23 135 GLN B O 1
ATOM 1671 N N . ILE B 1 89 ? 7.391 8.889 8.345 1.00 42.47 136 ILE B N 1
ATOM 1672 C CA . ILE B 1 89 ? 7.741 10.061 7.533 1.00 41.31 136 ILE B CA 1
ATOM 1673 C C . ILE B 1 89 ? 9.198 9.970 7.016 1.00 40.36 136 ILE B C 1
ATOM 1674 O O . ILE B 1 89 ? 10.072 9.393 7.676 1.00 39.15 136 ILE B O 1
ATOM 1679 N N . ASN B 1 90 ? 9.427 10.546 5.837 1.00 41.26 137 ASN B N 1
ATOM 1680 C CA . ASN B 1 90 ? 10.756 10.496 5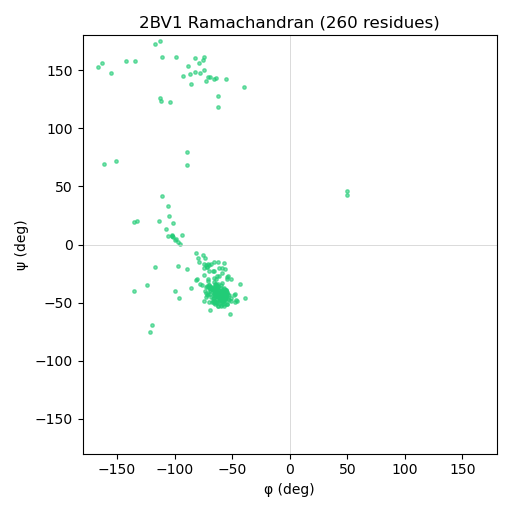.169 1.00 40.97 137 ASN B CA 1
ATOM 1681 C C . ASN B 1 90 ? 11.589 11.695 5.648 1.00 40.45 137 ASN B C 1
ATOM 1682 O O . ASN B 1 90 ? 11.629 12.744 5.033 1.00 41.48 137 ASN B O 1
ATOM 1687 N N . ILE B 1 91 ? 12.156 11.566 6.835 1.00 40.17 138 ILE B N 1
ATOM 1688 C CA . ILE B 1 91 ? 13.119 12.540 7.334 1.00 38.62 138 ILE B CA 1
ATOM 1689 C C . ILE B 1 91 ? 14.420 11.826 7.352 1.00 37.41 138 ILE B C 1
ATOM 1690 O O . ILE B 1 91 ? 14.473 10.592 7.330 1.00 36.98 138 ILE B O 1
ATOM 1695 N N . ASP B 1 92 ? 15.490 12.603 7.395 1.00 36.88 139 ASP B N 1
ATOM 1696 C CA . ASP B 1 92 ? 16.807 12.033 7.405 1.00 35.75 139 ASP B CA 1
ATOM 1697 C C . ASP B 1 92 ? 17.144 11.427 8.776 1.00 35.51 139 ASP B C 1
ATOM 1698 O O . ASP B 1 92 ? 16.520 11.733 9.800 1.00 34.90 139 ASP B O 1
ATOM 1703 N N . PHE B 1 93 ? 18.139 10.558 8.760 1.00 35.77 140 PHE B N 1
ATOM 1704 C CA . PHE B 1 93 ? 18.575 9.824 9.927 1.00 37.32 140 PHE B CA 1
ATOM 1705 C C . PHE B 1 93 ? 18.977 10.682 11.147 1.00 37.42 140 PHE B C 1
ATOM 1706 O O . PHE B 1 93 ? 18.705 10.282 12.298 1.00 35.84 140 PHE B O 1
ATOM 1714 N N . ARG B 1 94 ? 19.661 11.814 10.917 1.00 36.97 141 ARG B N 1
ATOM 1715 C CA . ARG B 1 94 ? 20.093 12.646 12.042 1.00 37.30 141 ARG B CA 1
ATOM 1716 C C . ARG B 1 94 ? 18.909 13.352 12.648 1.00 37.03 141 ARG B C 1
ATOM 1717 O O . ARG B 1 94 ? 18.800 13.439 13.856 1.00 36.71 141 ARG B O 1
ATOM 1725 N N . THR B 1 95 ? 18.061 13.913 11.803 1.00 37.28 142 THR B N 1
ATOM 1726 C CA . THR B 1 95 ? 16.821 14.517 12.281 1.00 3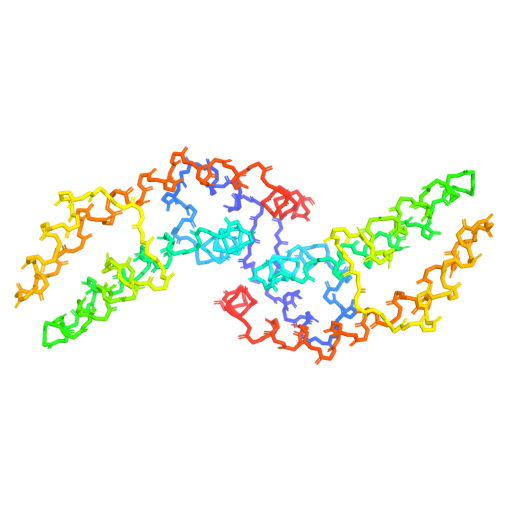8.02 142 THR B CA 1
ATOM 1727 C C . THR B 1 95 ? 15.950 13.535 13.059 1.00 38.29 142 THR B C 1
ATOM 1728 O O . THR B 1 95 ? 15.405 13.898 14.115 1.00 38.43 142 THR B O 1
ATOM 1732 N N . ARG B 1 96 ? 15.854 12.295 12.580 1.00 38.73 143 ARG B N 1
ATOM 1733 C CA . ARG B 1 96 ? 15.082 11.260 13.278 1.00 39.28 143 ARG B CA 1
ATOM 1734 C C . ARG B 1 96 ? 15.665 10.926 14.664 1.00 39.63 143 ARG B C 1
ATOM 1735 O O . ARG B 1 96 ? 14.937 10.873 15.653 1.00 38.74 143 ARG B O 1
ATOM 1743 N N . GLU B 1 97 ? 16.976 10.689 14.699 1.00 39.45 144 GLU B N 1
ATOM 1744 C CA . GLU B 1 97 ? 17.697 10.353 15.920 1.00 40.99 144 GLU B CA 1
ATOM 1745 C C . GLU B 1 97 ? 17.627 11.498 16.961 1.00 40.98 144 GLU B C 1
ATOM 1746 O O . GLU B 1 97 ? 17.502 11.246 18.180 1.00 41.55 144 GLU B O 1
ATOM 1752 N N . SER B 1 98 ? 17.652 12.745 16.502 1.00 40.44 145 SER B N 1
ATOM 1753 C CA . SER B 1 98 ? 17.567 13.859 17.436 1.00 40.95 145 SER B CA 1
ATOM 1754 C C . SER B 1 98 ? 16.123 14.144 17.888 1.00 40.41 145 SER B C 1
ATOM 1755 O O . SER B 1 98 ? 15.883 14.553 19.035 1.00 40.22 145 SER B O 1
ATOM 1758 N N . THR B 1 99 ? 15.161 13.863 17.031 1.00 40.23 146 THR B N 1
ATOM 1759 C CA . THR B 1 99 ? 13.754 13.877 17.446 1.00 40.62 146 THR B CA 1
ATOM 1760 C C . THR B 1 99 ? 13.490 12.757 18.497 1.00 40.80 146 THR B C 1
ATOM 1761 O O . THR B 1 99 ? 12.786 12.987 19.483 1.00 39.89 146 THR B O 1
ATOM 1765 N N . ALA B 1 100 ? 14.073 11.566 18.282 1.00 40.90 147 ALA B N 1
ATOM 1766 C CA . ALA B 1 100 ? 13.869 10.434 19.173 1.00 41.84 147 ALA B CA 1
ATOM 1767 C C . ALA B 1 100 ? 14.330 10.769 20.596 1.00 42.75 147 ALA B C 1
ATOM 1768 O O . ALA B 1 100 ? 13.713 10.332 21.571 1.00 42.56 147 ALA B O 1
ATOM 1770 N N . LYS B 1 101 ? 15.396 11.564 20.682 1.00 43.53 148 LYS B N 1
ATOM 1771 C CA . LYS B 1 101 ? 15.994 11.998 21.935 1.00 44.64 148 LYS B CA 1
ATOM 1772 C C . LYS B 1 101 ? 15.095 12.969 22.713 1.00 45.27 148 LYS B C 1
ATOM 1773 O O . LYS B 1 101 ? 15.081 12.944 23.933 1.00 45.01 148 LYS B O 1
ATOM 1778 N N . LYS B 1 102 ? 14.386 13.842 22.007 1.00 46.24 149 LYS B N 1
ATOM 1779 C CA . LYS B 1 102 ? 13.504 14.826 22.641 1.00 47.04 149 LYS B CA 1
ATOM 1780 C C . LYS B 1 102 ? 12.188 14.232 23.189 1.00 47.32 149 LYS B C 1
ATOM 1781 O O . LYS B 1 102 ? 11.496 14.879 23.993 1.00 47.07 149 LYS B O 1
ATOM 1787 N N . ILE B 1 103 ? 11.832 13.021 22.748 1.00 47.77 150 ILE B N 1
ATOM 1788 C CA . ILE B 1 103 ? 10.536 12.401 23.092 1.00 47.77 150 ILE B CA 1
ATOM 1789 C C . ILE B 1 103 ? 10.422 12.085 24.585 1.00 48.32 150 ILE B C 1
ATOM 1790 O O . ILE B 1 103 ? 9.314 12.076 25.142 1.00 47.49 150 ILE B O 1
ATOM 1795 N N . LYS B 1 104 ? 11.573 11.834 25.213 1.00 48.49 151 LYS B N 1
ATOM 1796 C CA . LYS B 1 104 ? 11.615 11.369 26.584 1.00 48.91 151 LYS B CA 1
ATOM 1797 C C . LYS B 1 104 ? 11.473 12.527 27.580 1.00 48.84 151 LYS B C 1
ATOM 1798 O O . LYS B 1 104 ? 11.382 12.289 28.779 1.00 49.66 151 LYS B O 1
ATOM 1800 N N . ALA B 1 105 ? 11.484 13.768 27.090 1.00 48.22 152 ALA B N 1
ATOM 1801 C CA . ALA B 1 105 ? 11.207 14.944 27.924 1.00 47.39 152 ALA B CA 1
ATOM 1802 C C . ALA B 1 105 ? 10.837 16.091 26.992 1.00 46.59 152 ALA B C 1
ATOM 1803 O O . ALA B 1 105 ? 11.591 17.052 26.838 1.00 46.83 152 ALA B O 1
ATOM 1805 N N . PRO B 1 106 ? 9.664 15.985 26.354 1.00 45.32 153 PRO B N 1
ATOM 1806 C CA . PRO B 1 106 ? 9.378 16.800 25.197 1.00 44.30 153 PRO B CA 1
ATOM 1807 C C . PRO B 1 106 ? 8.800 18.170 25.524 1.00 43.26 153 PRO B C 1
ATOM 1808 O O . PRO B 1 106 ? 8.054 18.302 26.482 1.00 41.96 153 PRO B O 1
ATOM 1812 N N . THR B 1 107 ? 9.130 19.166 24.705 1.00 41.83 154 THR B N 1
ATOM 1813 C CA . THR B 1 107 ? 8.585 20.512 24.843 1.00 41.24 154 THR B CA 1
ATOM 1814 C C . THR B 1 107 ? 7.696 20.785 23.635 1.00 40.91 154 THR B C 1
ATOM 1815 O O . THR B 1 107 ? 7.608 19.958 22.728 1.00 40.29 154 THR B O 1
ATOM 1819 N N . PRO B 1 108 ? 7.006 21.936 23.619 1.00 40.67 155 PRO B N 1
ATOM 1820 C CA . PRO B 1 108 ? 6.202 22.303 22.450 1.00 41.03 155 PRO B CA 1
ATOM 1821 C C . PRO B 1 108 ? 6.940 22.359 21.082 1.00 40.84 155 PRO B C 1
ATOM 1822 O O . PRO B 1 108 ? 6.289 22.270 20.058 1.00 40.85 155 PRO B O 1
ATOM 1826 N N . THR B 1 109 ? 8.269 22.504 21.083 1.00 41.25 156 THR B N 1
ATOM 1827 C CA . THR B 1 109 ? 9.057 22.598 19.841 1.00 40.98 156 THR B CA 1
ATOM 1828 C C . THR B 1 109 ? 9.769 21.282 19.462 1.00 41.15 156 THR B C 1
ATOM 1829 O O . THR B 1 109 ? 10.543 21.249 18.495 1.00 41.95 156 THR B O 1
ATOM 1833 N N . CYS B 1 110 ? 9.480 20.208 20.206 1.00 40.72 157 CYS B N 1
ATOM 1834 C CA . CYS B 1 110 ? 9.989 18.851 19.971 1.00 39.99 157 CYS B CA 1
ATOM 1835 C C . CYS B 1 110 ? 10.074 18.431 18.473 1.00 39.62 157 CYS B C 1
ATOM 1836 O O . CYS B 1 110 ? 11.088 17.861 18.028 1.00 38.19 157 CYS B O 1
ATOM 1839 N N . PHE B 1 111 ? 9.000 18.708 17.729 1.00 39.23 158 PHE B N 1
ATOM 1840 C CA . PHE B 1 111 ? 8.856 18.263 16.347 1.00 39.26 158 PHE B CA 1
ATOM 1841 C C . PHE B 1 111 ? 9.190 19.318 15.262 1.00 39.19 158 PHE B C 1
ATOM 1842 O O . PHE B 1 111 ? 9.077 19.037 14.061 1.00 38.41 158 PHE B O 1
ATOM 1850 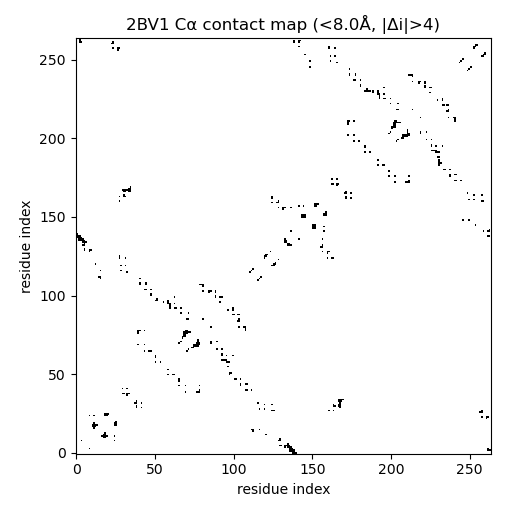N N . ASP B 1 112 ? 9.649 20.498 15.680 1.00 39.92 159 ASP B N 1
ATOM 1851 C CA . ASP B 1 112 ? 9.908 21.599 14.757 1.00 39.93 159 ASP B CA 1
ATOM 1852 C C . ASP B 1 112 ? 10.877 21.215 13.618 1.00 39.92 159 ASP B C 1
ATOM 1853 O O . ASP B 1 112 ? 10.639 21.565 12.468 1.00 38.45 159 ASP B O 1
ATOM 1858 N N . GLU B 1 113 ? 11.964 20.519 13.953 1.00 40.21 160 GLU B N 1
ATOM 1859 C CA . GLU B 1 113 ? 12.971 20.119 12.950 1.00 41.39 160 GLU B CA 1
ATOM 1860 C C . GLU B 1 113 ? 12.383 19.130 11.962 1.00 39.19 160 GLU B C 1
ATOM 1861 O O . GLU B 1 113 ? 12.531 19.280 10.756 1.00 40.41 160 GLU B O 1
ATOM 1867 N N . ALA B 1 114 ? 11.726 18.099 12.478 1.00 38.80 161 ALA B N 1
ATOM 1868 C CA . ALA B 1 114 ? 11.061 17.111 11.624 1.00 36.95 161 ALA B CA 1
ATOM 1869 C C . ALA B 1 114 ? 9.991 17.741 10.772 1.00 37.19 161 ALA B C 1
ATOM 1870 O O . ALA B 1 114 ? 9.861 17.402 9.579 1.00 35.03 161 ALA B O 1
ATOM 1872 N N . GLN B 1 115 ? 9.237 18.684 11.364 1.00 37.81 162 GLN B N 1
ATOM 1873 C CA . GLN B 1 115 ? 8.121 19.309 10.680 1.00 37.37 162 GLN B CA 1
ATOM 1874 C C . GLN B 1 115 ? 8.622 20.212 9.526 1.00 37.07 162 GLN B C 1
ATOM 1875 O O . GLN B 1 115 ? 7.998 20.292 8.489 1.00 34.78 162 GLN B O 1
ATOM 1881 N N . LYS B 1 116 ? 9.732 20.905 9.724 1.00 38.67 163 LYS B N 1
ATOM 1882 C CA . LYS B 1 116 ? 10.297 21.728 8.660 1.00 39.13 163 LYS B CA 1
ATOM 1883 C C . LYS B 1 116 ? 10.782 20.882 7.483 1.00 37.56 163 LYS B C 1
ATOM 1884 O O . LYS B 1 116 ? 10.566 21.237 6.349 1.00 38.39 163 LYS B O 1
ATOM 1890 N N . VAL B 1 117 ? 11.403 19.745 7.748 1.00 36.93 164 VAL B N 1
ATOM 1891 C CA . VAL B 1 117 ? 11.793 18.810 6.683 1.00 36.98 164 VAL B CA 1
ATOM 1892 C C . VAL B 1 117 ? 10.570 18.402 5.830 1.00 36.93 164 VAL B C 1
ATOM 1893 O O . VAL B 1 117 ? 10.575 18.463 4.584 1.00 35.08 164 VAL B O 1
ATOM 1897 N N . ILE B 1 118 ? 9.514 17.971 6.524 1.00 36.68 165 ILE B N 1
ATOM 1898 C CA . ILE B 1 118 ? 8.355 17.470 5.855 1.00 36.60 165 ILE B CA 1
ATOM 1899 C C . ILE B 1 118 ? 7.635 18.604 5.139 1.00 36.02 165 ILE B C 1
ATOM 1900 O O . ILE B 1 118 ? 7.093 18.394 4.097 1.00 35.93 165 ILE B O 1
ATOM 1905 N N . TYR B 1 119 ? 7.601 19.804 5.706 1.00 37.08 166 TYR B N 1
ATOM 1906 C CA . TYR B 1 119 ? 6.995 20.921 4.991 1.00 37.54 166 TYR B CA 1
ATOM 1907 C C . TYR B 1 119 ? 7.766 21.169 3.655 1.00 36.95 166 TYR B C 1
ATOM 1908 O O . TYR B 1 119 ? 7.180 21.250 2.600 1.00 35.54 166 TYR B O 1
ATOM 1917 N N . THR B 1 120 ? 9.090 21.197 3.728 1.00 37.95 167 THR B N 1
ATOM 1918 C CA . THR B 1 120 ? 9.974 21.413 2.548 1.00 38.07 167 THR B CA 1
ATOM 1919 C C . THR B 1 120 ? 9.803 20.337 1.483 1.00 38.63 167 THR B C 1
ATOM 1920 O O . THR B 1 120 ? 9.727 20.618 0.273 1.00 38.46 167 THR B O 1
ATOM 1924 N N . LEU B 1 121 ? 9.687 19.104 1.943 1.00 39.56 168 LEU B N 1
ATOM 1925 C CA . LEU B 1 121 ? 9.377 17.975 1.076 1.00 40.05 168 LEU B CA 1
ATOM 1926 C C . LEU B 1 121 ? 8.093 18.110 0.313 1.00 38.89 168 LEU B C 1
ATOM 1927 O O . LEU B 1 121 ? 8.025 17.823 -0.848 1.00 38.31 168 LEU B O 1
ATOM 1932 N N . MET B 1 122 ? 7.051 18.487 1.001 1.00 39.23 169 MET B N 1
ATOM 1933 C CA . MET B 1 122 ? 5.787 18.778 0.317 1.00 40.06 169 MET B CA 1
ATOM 1934 C C . MET B 1 122 ? 5.888 20.010 -0.615 1.00 39.33 169 MET B C 1
ATOM 1935 O O . MET B 1 122 ? 5.384 20.023 -1.746 1.00 40.17 169 MET B O 1
ATOM 1940 N N . GLU B 1 123 ? 6.559 21.032 -0.139 1.00 39.84 170 GLU B N 1
ATOM 1941 C CA . GLU B 1 123 ? 6.708 22.265 -0.887 1.00 41.30 170 GLU B CA 1
ATOM 1942 C C . GLU B 1 123 ? 7.385 22.085 -2.229 1.00 40.95 170 GLU B C 1
ATOM 1943 O O . GLU B 1 123 ? 6.938 22.654 -3.188 1.00 40.71 170 GLU B O 1
ATOM 1949 N N . LYS B 1 124 ? 8.402 21.228 -2.272 1.00 41.57 171 LYS B N 1
ATOM 1950 C CA . LYS B 1 124 ? 9.210 20.933 -3.466 1.00 41.48 171 LYS B CA 1
ATOM 1951 C C . LYS B 1 124 ? 8.692 19.815 -4.337 1.00 41.13 171 LYS B C 1
ATOM 1952 O O . LYS B 1 124 ? 8.992 19.778 -5.514 1.00 40.41 171 LYS B O 1
ATOM 1958 N N . ASP B 1 125 ? 7.851 18.931 -3.800 1.00 40.66 172 ASP B N 1
ATOM 1959 C CA . ASP B 1 125 ? 7.515 17.694 -4.520 1.00 40.47 172 ASP B CA 1
ATOM 1960 C C . ASP B 1 125 ? 5.995 17.583 -4.775 1.00 39.28 172 ASP B C 1
ATOM 1961 O O . ASP B 1 125 ? 5.518 17.805 -5.891 1.00 38.57 172 ASP 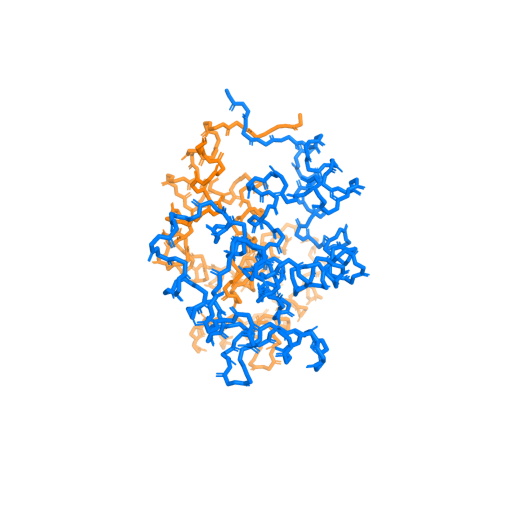B O 1
ATOM 1966 N N . SER B 1 126 ? 5.246 17.252 -3.731 1.00 37.37 173 SER B N 1
ATOM 1967 C CA . SER B 1 126 ? 3.833 16.984 -3.903 1.00 37.98 173 SER B CA 1
ATOM 1968 C C . SER B 1 126 ? 3.006 18.227 -4.190 1.00 37.16 173 SER B C 1
ATOM 1969 O O . SER B 1 126 ? 2.050 18.154 -4.970 1.00 36.37 173 SER B O 1
ATOM 1972 N N . TYR B 1 127 ? 3.368 19.358 -3.579 1.00 37.09 174 TYR B N 1
ATOM 1973 C CA . TYR B 1 127 ? 2.584 20.573 -3.769 1.00 37.55 174 TYR B CA 1
ATOM 1974 C C . TYR B 1 127 ? 2.572 21.078 -5.271 1.00 37.96 174 TYR B C 1
ATOM 1975 O O . TYR B 1 127 ? 1.509 21.297 -5.840 1.00 37.66 174 TYR B O 1
ATOM 1984 N N . PRO B 1 128 ? 3.741 21.215 -5.919 1.00 37.96 175 PRO B N 1
ATOM 1985 C CA . PRO B 1 128 ? 3.734 21.551 -7.346 1.00 38.47 175 PRO B CA 1
ATOM 1986 C C . PRO B 1 128 ? 2.953 20.551 -8.211 1.00 38.57 175 PRO B C 1
ATOM 1987 O O . PRO B 1 128 ? 2.232 20.932 -9.121 1.00 38.25 175 PRO B O 1
ATOM 1991 N N . ARG B 1 129 ? 3.042 19.281 -7.893 1.00 38.73 176 ARG B N 1
ATOM 1992 C CA . ARG B 1 129 ? 2.281 18.298 -8.649 1.00 39.11 176 ARG B CA 1
ATOM 1993 C C . ARG B 1 129 ? 0.792 18.419 -8.374 1.00 37.57 176 ARG B C 1
ATOM 1994 O O . ARG B 1 129 ? -0.010 18.283 -9.280 1.00 36.15 176 ARG B O 1
ATOM 2009 N N . PHE B 1 130 ? 0.423 18.769 -7.144 1.00 36.84 177 PHE B N 1
ATOM 2010 C CA . PHE B 1 130 ? -0.979 19.031 -6.825 1.00 35.65 177 PHE B CA 1
ATOM 2011 C C . PHE B 1 130 ? -1.612 20.136 -7.708 1.00 35.98 177 PHE B C 1
ATOM 2012 O O . PHE B 1 130 ? -2.741 20.003 -8.206 1.00 35.29 177 PHE B O 1
ATOM 2020 N N . LEU B 1 131 ? -0.851 21.193 -7.928 1.00 36.31 178 LEU B N 1
ATOM 2021 C CA . LEU B 1 131 ? -1.283 22.348 -8.685 1.00 36.34 178 LEU B CA 1
ATOM 2022 C C . LEU B 1 131 ? -1.519 22.016 -10.124 1.00 36.63 178 LEU B C 1
ATOM 2023 O O . LEU B 1 131 ? -2.288 22.688 -10.768 1.00 35.62 178 LEU B O 1
ATOM 2028 N N . LYS B 1 132 ? -0.904 20.944 -10.624 1.00 37.40 179 LYS B N 1
ATOM 2029 C CA . LYS B 1 132 ? -1.150 20.472 -11.974 1.00 38.29 179 LYS B CA 1
ATOM 2030 C C . LYS B 1 132 ? -2.173 19.322 -12.031 1.00 37.78 179 LYS B C 1
ATOM 2031 O O . LYS B 1 132 ? -2.441 18.744 -13.095 1.00 38.19 179 LYS B O 1
ATOM 2035 N N . SER B 1 133 ? -2.718 18.959 -10.888 1.00 37.83 180 SER B N 1
ATOM 2036 C CA . SER B 1 133 ? -3.623 17.804 -10.836 1.00 37.25 180 SER B CA 1
ATOM 2037 C C . SER B 1 133 ? -5.035 18.116 -11.324 1.00 36.20 180 SER B C 1
ATOM 2038 O O . SER B 1 133 ? -5.472 19.235 -11.274 1.00 36.65 180 SER B O 1
ATOM 2041 N N . ASP B 1 134 ? -5.758 17.097 -11.766 1.00 36.16 181 ASP B N 1
ATOM 2042 C CA . ASP B 1 134 ? -7.191 17.197 -12.038 1.00 37.25 181 ASP B CA 1
ATOM 2043 C C . ASP B 1 134 ? -7.997 17.691 -10.863 1.00 36.91 181 ASP B C 1
ATOM 2044 O O . ASP B 1 134 ? -8.848 18.528 -11.011 1.00 36.56 181 ASP B O 1
ATOM 2049 N N . ILE B 1 135 ? -7.727 17.155 -9.676 1.00 37.23 182 ILE B N 1
ATOM 2050 C CA . ILE B 1 135 ? -8.548 17.514 -8.521 1.00 37.60 182 ILE B CA 1
ATOM 2051 C C . ILE B 1 135 ? -8.445 19.043 -8.200 1.00 36.63 182 ILE B C 1
ATOM 2052 O O . ILE B 1 135 ? -9.449 19.705 -7.906 1.00 36.86 182 ILE B O 1
ATOM 2057 N N . TYR B 1 136 ? -7.241 19.606 -8.293 1.00 35.88 183 TYR B N 1
ATOM 2058 C CA . TYR B 1 136 ? -7.069 21.039 -8.115 1.00 35.91 183 TYR B CA 1
ATOM 2059 C C . TYR B 1 136 ? -7.677 21.854 -9.273 1.00 34.66 183 TYR B C 1
ATOM 2060 O O . TYR B 1 136 ? -8.579 22.702 -9.048 1.00 34.47 183 TYR B O 1
ATOM 2069 N N . LEU B 1 137 ? -7.220 21.553 -10.481 1.00 35.19 184 LEU B N 1
ATOM 2070 C CA . LEU B 1 137 ? -7.566 22.328 -11.693 1.00 37.19 184 LEU B CA 1
ATOM 2071 C C . LEU B 1 137 ? -9.041 22.252 -12.053 1.00 37.61 184 LEU B C 1
ATOM 2072 O O . LEU B 1 137 ? -9.627 23.276 -12.451 1.00 37.86 184 LEU B O 1
ATOM 2077 N N . ASN B 1 138 ? -9.656 21.077 -11.851 1.00 37.27 185 ASN B N 1
ATOM 2078 C CA . ASN B 1 138 ? -11.112 20.910 -12.111 1.00 38.45 185 ASN B CA 1
ATOM 2079 C C . ASN B 1 138 ? -11.931 21.775 -11.171 1.00 38.85 185 ASN B C 1
ATOM 2080 O O . ASN B 1 138 ? -13.012 22.254 -11.495 1.00 37.81 185 ASN B O 1
ATOM 2085 N N . LEU B 1 139 ? -11.424 21.921 -9.961 1.00 41.45 186 LEU B N 1
ATOM 2086 C CA . LEU B 1 139 ? -12.127 22.672 -8.924 1.00 42.76 186 LEU B CA 1
ATOM 2087 C C . LEU B 1 139 ? -12.133 24.153 -9.254 1.00 44.56 186 LEU B C 1
ATOM 2088 O O . LEU B 1 139 ? -13.094 24.883 -8.980 1.00 45.77 186 LEU B O 1
ATOM 2093 N N . LEU B 1 140 ? -11.040 24.591 -9.869 1.00 46.21 187 LEU B N 1
ATOM 2094 C CA . LEU B 1 140 ? -10.823 25.961 -10.242 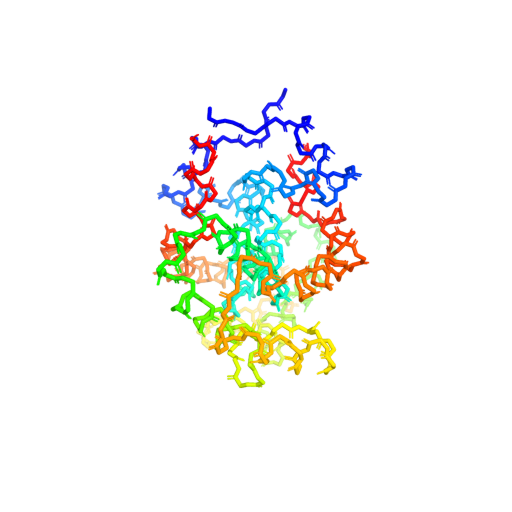1.00 46.62 187 LEU B CA 1
ATOM 2095 C C . LEU B 1 140 ? -11.696 26.222 -11.441 1.00 48.35 187 LEU B C 1
ATOM 2096 O O . LEU B 1 140 ? -12.455 27.187 -11.476 1.00 50.13 187 LEU B O 1
ATOM 2101 N N . ASN B 1 141 ? -11.637 25.327 -12.413 1.00 50.19 188 ASN B N 1
ATOM 2102 C CA . ASN B 1 141 ? -12.375 25.505 -13.673 1.00 50.75 188 ASN B CA 1
ATOM 2103 C C . ASN B 1 141 ? -13.875 25.448 -13.487 1.00 51.24 188 ASN B C 1
ATOM 2104 O O . ASN B 1 141 ? -14.622 25.553 -14.460 1.00 52.12 188 ASN B O 1
#

Foldseek 3Di:
DDDDALVLLVCCVVFVVSLVVDPVSLVLLLVLCVVVVQNLLSVLLVLLVVLLPDDPVCNLVSLVVSCQQELDPNHPNDDDDDPVLSVQLVVCSVPHDNCSCVVVNVVSSVVCRPPSSVVSCVDCSSVVVSPVSD/DDDDLVLLVQCVVAVVSLVVDPVSLVLLLVLCVVVLNNLLSVLLVLLVVLLVDDPVCNLVSLVVSCQQEQDPPHPSHDDDDPVLSVQLVVCSVPHDSCSCVSVNVRSSVVCRPPSSVVSCVDCSSVVVSD

Organism: Homo sapiens (NCBI:txid9606)

Sequence (264 aa):
KDVLSAAEVMQWSQSLEKLLANQTGQNVFGSFLKSEFSEENIEFWLACEDYKKTESDLLPCKAEEIYKAFVHSDAAKQINIDFRTRESTAKKIKAPTPTCFDEAQKVIYTLMEKDSYPRFLKSDIYLNLLNDLQDVLSAAEVMQWSQSLEKLLANQTGQNVFGSFLKSEFSEENIEFWLACEDYKKTESDLLPCKAEEIYKAFVHSDAAKQINIDFRTRESTAKKIKAPTPTCFDEAQKVIYTLMEKDSYPRFLKSDIYLNLLN

Radius of gyration: 21.88 Å; Cα contacts (8 Å, |Δi|>4): 320; chains: 2; bounding box: 48×48×68 Å

CATH classification: 1.10.196.10 (+1 more: 1.10.167.10)

GO terms:
  GO:0005096 GTPase activator activity (F, IDA)
  GO:0005829 cytosol (C, IDA)
  GO:0043547 positive regulation of GTPase activity (P, IDA)
  GO:0007165 signal transduction (P, IDA)
  GO:0007186 G protein-coupled receptor signaling pathway (P, IDA)
  GO:0061737 leukotriene signaling pathway (P, IDA)
  GO:0001965 G-protein alpha-subunit binding (F, IPI)
  GO:0005096 GTPase activator activity (F, TAS)
  GO:0005516 calmodulin binding (F, TAS)
  GO:0005886 plasma membrane (C, TAS)
  GO:0006955 immune response (P, TAS)
  GO:0007193 adenylate cyclase-inhibiting G protein-coupled receptor signaling pathway (P, TAS)
  GO:0003924 GTPase activity (F, TAS)
  GO:0007186 G protein-coupled receptor signaling pathway (P, TAS)
  GO:0009898 cytoplasmic side of plasma membrane (C, IDA)

Secondary structure (DSSP, 8-state):
-EEEEHHHHHHTTT-HHHHHHSHHHHHHHHHHHHHTT-THHHHHHHHHHHHHTS-GGGHHHHHHHHIIIIISTT-TT-----HHHHHHHHHHHTS--TTTTHHHHHHHHHHIIIIIHHHHHTSHHHHHHHHHT-/-EEEHHHHHHTTT-HHHHHTSHHHHHHHHHHHHHTT-THHHHHHHHHHHHHTS-GGGHHHHHHHHIIIIISTT-TT-----HHHHHHHHHHTTS--TTTTHHHHHHHHHHIIIIIHHHHHTSHHHHHHH-

Solvent-accessible surface area: 13589 Å² total; per-residue (Å²): 114,96,41,7,27,3,62,58,0,101,68,0,54,120,36,0,122,92,0,7,87,35,106,10,0,34,29,1,0,15,9,17,0,78,39,56,154,20,33,25,11,5,66,0,35,60,16,1,46,70,2,86,172,35,114,90,122,94,8,72,92,37,0,50,109,1,43,63,41,22,0,67,85,84,17,112,36,71,2,104,7,75,127,201,16,58,97,41,2,30,90,79,23,182,85,21,73,74,77,3,3,59,90,0,13,79,45,0,48,65,68,0,55,147,76,4,16,58,100,0,34,127,16,90,10,5,69,68,4,25,88,47,11,113,110,82,5,40,22,56,47,0,110,80,0,56,125,34,0,121,54,0,7,87,38,106,8,0,37,21,2,0,7,5,19,0,40,17,53,101,21,38,35,17,6,63,0,35,52,23,1,44,97,2,74,161,35,128,86,131,88,5,60,85,82,0,105,94,4,42,62,39,21,0,80,82,88,15,110,44,63,2,112,6,74,141,192,18,46,82,36,0,38,139,70,16,96,83,19,73,64,80,3,3,60,92,0,14,154,45,0,48,60,60,1,58,150,75,5,16,54,104,0,37,126,16,96,10,2,68,35,4,49,153